Protein AF-H0EJ53-F1 (afdb_monomer)

Secondary structure (DSSP, 8-state):
-HHHHHHHHHHHHHHHHHHHHHHHHHHHHHHHHHHHHHHHHHHHHHHHHHHHHHHHHHHHHHHHHHHHHHHHHHHHHHHHHHHHHTTSS---S-S--PPPPHHHHHHHHHHHHHHHHHHHHHHHHHHHHHHHHHHHHHHHHHHHHHHHHHHHHHHHHHHHHHHHHHHHHHHHHHHHHHHHHHHHHHHHHHHHHHHHHHHHHHHTS--PPPPP---TTHHHHHHHHHHT--

Radius of gyration: 46.63 Å; Cα contacts (8 Å, |Δi|>4): 51; chains: 1; bounding box: 88×25×144 Å

Solvent-accessible surface area (backbone atoms only — not comparable to full-atom values): 13004 Å² total; per-residue (Å²): 107,76,67,57,56,50,49,54,53,48,51,54,51,51,52,50,53,53,51,51,51,51,53,50,54,53,51,56,50,52,53,53,51,51,53,50,50,51,56,48,52,52,51,50,51,55,52,50,51,53,51,50,52,54,51,52,50,53,50,52,52,52,51,50,52,51,54,49,50,53,50,51,51,52,53,50,48,54,53,50,50,51,62,66,53,59,75,78,77,66,91,77,83,92,65,85,84,78,79,85,47,75,66,54,56,52,50,51,53,52,54,50,53,47,61,69,47,42,61,60,53,51,50,52,52,52,49,58,50,48,55,53,49,51,53,53,50,50,58,48,50,53,51,53,49,56,52,51,50,56,51,51,53,50,51,50,55,52,48,52,52,51,50,51,55,46,51,56,48,50,52,54,50,50,52,56,52,50,55,50,49,51,54,50,48,55,51,49,53,55,51,48,52,54,51,50,54,55,49,24,73,73,69,77,47,91,76,80,85,76,81,78,88,79,57,88,67,62,58,54,58,55,52,53,57,52,67,75,74,113

Nearest PDB structures (foldseek):
  6ire-assembly1_A  TM=6.062E-01  e=1.051E+00  Drosophila melanogaster
  7sqc-assembly1_1W  TM=3.358E-01  e=1.638E+00  Chlamydomonas reinhardtii
  7sqc-assembly1_1X  TM=2.803E-01  e=1.732E+00  Chlamydomonas reinhardtii
  7sqc-assembly1_1H  TM=2.871E-01  e=2.699E+00  Chlamydomonas reinhardtii

Foldseek 3Di:
DVVLVVLVVVLVVVVVVLVVVLVVVLVVLVVVLVVVLVVLVVVLVVVLVVLVVVLVVVLVVLVVVLVVVLVVLVVVLVVLVCVVCVLPDDPDDDDDPDDDDPVSVVVSVVSVVCNVCSVVVSVVVSVVSVVVSVVVSVVSVVVSVVVSVVSVVVSVVVSVVSVVVSVVVVVVSVVVSVVVVVVVQVVVQVVQVVVQVVVCVVVVDHDDGDDGDDRPCVVVVVVVVVVVVD

pLDDT: mean 87.43, std 15.93, range [39.59, 98.38]

Structure (mmCIF, N/CA/C/O backbone):
data_AF-H0EJ53-F1
#
_entry.id   AF-H0EJ53-F1
#
loop_
_atom_site.group_PDB
_atom_site.id
_atom_site.type_symbol
_atom_site.label_atom_id
_atom_site.label_alt_id
_atom_site.label_comp_id
_atom_site.label_asym_id
_atom_site.label_entity_id
_atom_site.label_seq_id
_atom_site.pdbx_PDB_ins_code
_atom_site.Cartn_x
_atom_site.Cartn_y
_atom_site.Cartn_z
_atom_site.occupancy
_atom_site.B_iso_or_equiv
_atom_site.auth_seq_id
_atom_site.auth_comp_id
_atom_site.auth_asym_id
_atom_site.auth_atom_id
_atom_site.pdbx_PDB_model_num
ATOM 1 N N . MET A 1 1 ? -31.947 -12.171 46.089 1.00 59.41 1 MET A N 1
ATOM 2 C CA . MET A 1 1 ? -31.264 -13.078 45.137 1.00 59.41 1 MET A CA 1
ATOM 3 C C . MET A 1 1 ? -31.788 -12.922 43.712 1.00 59.41 1 MET A C 1
ATOM 5 O O . MET A 1 1 ? -31.077 -12.297 42.946 1.00 59.41 1 MET A O 1
ATOM 9 N N . ARG A 1 2 ? -33.043 -13.277 43.369 1.00 80.75 2 ARG A N 1
ATOM 10 C CA . ARG A 1 2 ? -33.562 -13.166 41.975 1.00 80.75 2 ARG A CA 1
ATOM 11 C C . ARG A 1 2 ? -33.327 -11.824 41.256 1.00 80.75 2 ARG A C 1
ATOM 13 O O . ARG A 1 2 ? -33.138 -11.810 40.046 1.00 80.75 2 ARG A O 1
ATOM 20 N N . GLU A 1 3 ? -33.380 -10.698 41.968 1.00 82.94 3 GLU A N 1
ATOM 21 C CA . GLU A 1 3 ? -33.150 -9.376 41.367 1.00 82.94 3 GLU A CA 1
ATOM 22 C C . GLU A 1 3 ? -31.664 -9.091 41.079 1.00 82.94 3 GLU A C 1
ATOM 24 O O . GLU A 1 3 ? -31.359 -8.564 40.010 1.00 82.94 3 GLU A O 1
ATOM 29 N N . ARG A 1 4 ? -30.749 -9.509 41.971 1.00 83.94 4 ARG A N 1
ATOM 30 C CA . ARG A 1 4 ? -29.292 -9.463 41.744 1.00 83.94 4 ARG A CA 1
ATOM 31 C C . ARG A 1 4 ? -28.940 -10.259 40.493 1.00 83.94 4 ARG A C 1
ATOM 33 O O . ARG A 1 4 ? -28.303 -9.722 39.597 1.00 83.94 4 ARG A O 1
ATOM 40 N N . ASP A 1 5 ? -29.421 -11.496 40.416 1.00 86.88 5 ASP A N 1
ATOM 41 C CA . ASP A 1 5 ? -29.096 -12.419 39.324 1.00 86.88 5 ASP A CA 1
ATOM 42 C C . ASP A 1 5 ? -29.614 -11.902 37.977 1.00 86.88 5 ASP A C 1
ATOM 44 O O . ASP A 1 5 ? -28.960 -12.031 36.942 1.00 86.88 5 ASP A O 1
ATOM 48 N N . ARG A 1 6 ? -30.789 -11.258 37.979 1.00 89.56 6 ARG A N 1
ATOM 49 C CA . ARG A 1 6 ? -31.340 -10.608 36.785 1.00 89.56 6 ARG A CA 1
ATOM 50 C C . ARG A 1 6 ? -30.492 -9.413 36.352 1.00 89.56 6 ARG A C 1
ATOM 52 O O . ARG A 1 6 ? -30.284 -9.235 35.153 1.00 89.56 6 ARG A O 1
ATOM 59 N N . PHE A 1 7 ? -30.022 -8.606 37.302 1.00 90.12 7 PHE A N 1
ATOM 60 C CA . PHE A 1 7 ? -29.168 -7.454 37.023 1.00 90.12 7 PHE A CA 1
ATOM 61 C C . PHE A 1 7 ? -27.812 -7.885 36.448 1.00 90.12 7 PHE A C 1
ATOM 63 O O . PHE A 1 7 ? -27.428 -7.405 35.383 1.00 90.12 7 PHE A O 1
ATOM 70 N N . THR A 1 8 ? -27.136 -8.847 37.080 1.00 88.62 8 THR A N 1
ATOM 71 C CA . THR A 1 8 ? -25.833 -9.358 36.618 1.00 88.62 8 THR A CA 1
ATOM 72 C C . THR A 1 8 ? -25.940 -10.066 35.268 1.00 88.62 8 THR A C 1
ATOM 74 O O . THR A 1 8 ? -25.091 -9.884 34.396 1.00 88.62 8 THR A O 1
ATOM 77 N N . SER A 1 9 ? -27.019 -10.821 35.040 1.00 91.56 9 SER A N 1
ATOM 78 C CA . SER A 1 9 ? -27.287 -11.439 33.736 1.00 91.56 9 SER A CA 1
ATOM 79 C C . SER A 1 9 ? -27.497 -10.393 32.640 1.00 91.56 9 SER A C 1
ATOM 81 O O . SER A 1 9 ? -27.023 -10.566 31.517 1.00 91.56 9 SER A O 1
ATOM 83 N N . PHE A 1 10 ? -28.197 -9.298 32.954 1.00 93.06 10 PHE A N 1
ATOM 84 C CA . PHE A 1 10 ? -28.410 -8.202 32.013 1.00 93.06 10 PHE A CA 1
ATOM 85 C C . PHE A 1 10 ? -27.106 -7.464 31.694 1.00 93.06 10 PHE A C 1
ATOM 87 O O . PHE A 1 10 ? -26.817 -7.242 30.521 1.00 93.06 10 PHE A O 1
ATOM 94 N N . GLU A 1 11 ? -26.298 -7.150 32.707 1.00 92.62 11 GLU A N 1
ATOM 95 C CA . GLU A 1 11 ? -24.971 -6.546 32.543 1.00 92.62 11 GLU A CA 1
ATOM 96 C C . GLU A 1 11 ? -24.082 -7.391 31.628 1.00 92.62 11 GLU A C 1
ATOM 98 O O . GLU A 1 11 ? -23.578 -6.898 30.620 1.00 92.62 11 GLU A O 1
ATOM 103 N N . ARG A 1 12 ? -23.970 -8.694 31.913 1.00 93.50 12 ARG A N 1
ATOM 104 C CA . ARG A 1 12 ? -23.182 -9.627 31.099 1.00 93.50 12 ARG A CA 1
ATOM 105 C C . ARG A 1 12 ? -23.674 -9.676 29.655 1.00 93.50 12 ARG A C 1
ATOM 107 O O . ARG A 1 12 ? -22.864 -9.649 28.732 1.00 93.50 12 ARG A O 1
ATOM 114 N N . LYS A 1 13 ? -24.995 -9.723 29.452 1.00 95.56 13 LYS A N 1
ATOM 115 C CA . LYS A 1 13 ? -25.595 -9.717 28.113 1.00 95.56 13 LYS A CA 1
ATOM 116 C C . LYS A 1 13 ? -25.246 -8.438 27.354 1.00 95.56 13 LYS A C 1
ATOM 118 O O . LYS A 1 13 ? -24.886 -8.519 26.186 1.00 95.56 13 LYS A O 1
ATOM 123 N N . MET A 1 14 ? -25.364 -7.273 27.988 1.00 95.25 14 MET A N 1
ATOM 124 C CA . MET A 1 14 ? -25.070 -6.002 27.324 1.00 95.25 14 MET A CA 1
ATOM 125 C C . MET A 1 14 ? -23.581 -5.856 27.008 1.00 95.25 14 MET A C 1
ATOM 127 O O . MET A 1 14 ? -23.254 -5.498 25.880 1.00 95.25 14 MET A O 1
ATOM 131 N N . LYS A 1 15 ? -22.693 -6.241 27.935 1.00 94.38 15 LYS A N 1
ATOM 132 C CA . LYS A 1 15 ? -21.246 -6.272 27.685 1.00 94.38 15 LYS A CA 1
ATOM 133 C C . LYS A 1 15 ? -20.901 -7.172 26.497 1.00 94.38 15 LYS A C 1
ATOM 135 O O . LYS A 1 15 ? -20.155 -6.770 25.612 1.00 94.38 15 LYS A O 1
ATOM 140 N N . TRP A 1 16 ? -21.503 -8.360 26.428 1.00 95.50 16 TRP A N 1
ATOM 141 C CA . TRP A 1 16 ? -21.300 -9.277 25.306 1.00 95.50 16 TRP A CA 1
ATOM 142 C C . TRP A 1 16 ? -21.748 -8.678 23.965 1.00 95.50 16 TRP A C 1
ATOM 144 O O . TRP A 1 16 ? -21.024 -8.787 22.978 1.00 95.50 16 TRP A O 1
ATOM 154 N N . VAL A 1 17 ? -22.910 -8.013 23.921 1.00 96.19 17 VAL A N 1
ATOM 155 C CA . VAL A 1 17 ? -23.399 -7.342 22.702 1.00 96.19 17 VAL A CA 1
ATOM 156 C C . VAL A 1 17 ? -22.441 -6.232 22.265 1.00 96.19 17 VAL A C 1
ATOM 158 O O . VAL A 1 17 ? -22.099 -6.162 21.087 1.00 96.19 17 VAL A O 1
ATOM 161 N N . MET A 1 18 ? -21.989 -5.401 23.206 1.00 95.88 18 MET A N 1
ATOM 162 C CA . MET A 1 18 ? -21.036 -4.317 22.960 1.00 95.88 18 MET A CA 1
ATOM 163 C C . MET A 1 18 ? -19.723 -4.850 22.365 1.00 95.88 18 MET A C 1
ATOM 165 O O . MET A 1 18 ? -19.303 -4.405 21.300 1.00 95.88 18 MET A O 1
ATOM 169 N N . TRP A 1 19 ? -19.137 -5.877 22.988 1.00 95.75 19 TRP A N 1
ATOM 170 C CA . TRP A 1 19 ? -17.894 -6.511 22.529 1.00 95.75 19 TRP A CA 1
ATOM 171 C C . TRP A 1 19 ? -18.049 -7.168 21.162 1.00 95.75 19 TRP A C 1
ATOM 173 O O . TRP A 1 19 ? -17.184 -7.031 20.304 1.00 95.75 19 TRP A O 1
ATOM 183 N N . THR A 1 20 ? -19.169 -7.854 20.938 1.00 97.12 20 THR A N 1
ATOM 184 C CA . THR A 1 20 ? -19.451 -8.494 19.648 1.00 97.12 20 THR A CA 1
ATOM 185 C C . THR A 1 20 ? -19.566 -7.448 18.542 1.00 97.12 20 THR A C 1
ATOM 187 O O . THR A 1 20 ? -19.010 -7.635 17.463 1.00 97.12 20 TH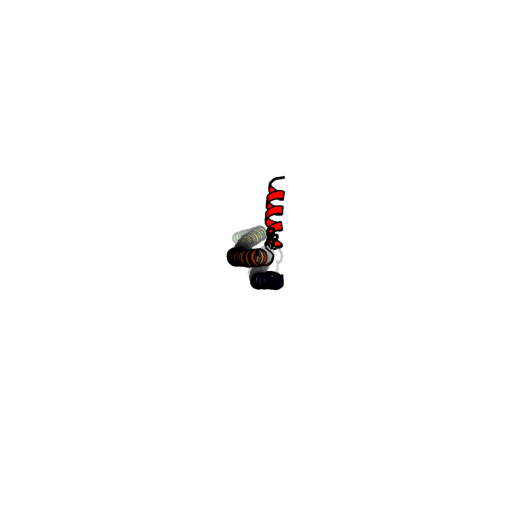R A O 1
ATOM 190 N N . ARG A 1 21 ? -20.239 -6.321 18.809 1.00 96.88 21 ARG A N 1
ATOM 191 C CA . ARG A 1 21 ? -20.361 -5.221 17.847 1.00 96.88 21 ARG A CA 1
ATOM 192 C C . ARG A 1 21 ? -19.007 -4.592 17.530 1.00 96.88 21 ARG A C 1
ATOM 194 O O . ARG A 1 21 ? -18.723 -4.366 16.359 1.00 96.88 21 ARG A O 1
ATOM 201 N N . HIS A 1 22 ? -18.183 -4.329 18.543 1.00 96.75 22 HIS A N 1
ATOM 202 C CA . HIS A 1 22 ? -16.838 -3.793 18.338 1.00 96.75 22 HIS A CA 1
ATOM 203 C C . HIS A 1 22 ? -15.953 -4.764 17.547 1.00 96.75 22 HIS A C 1
ATOM 205 O O . HIS A 1 22 ? -15.328 -4.367 16.568 1.00 96.75 22 HIS A O 1
ATOM 211 N N . GLY A 1 23 ? -15.973 -6.052 17.904 1.00 97.19 23 GLY A N 1
ATOM 212 C CA . GLY A 1 23 ? -15.252 -7.091 17.172 1.00 97.19 23 GLY A CA 1
ATOM 213 C C . GLY A 1 23 ? -15.666 -7.163 15.701 1.00 97.19 23 GLY A C 1
ATOM 214 O O . GLY A 1 23 ? -14.803 -7.199 14.830 1.00 97.19 23 GLY A O 1
ATOM 215 N N . GLN A 1 24 ? -16.971 -7.104 15.414 1.00 98.00 24 GLN A N 1
ATOM 216 C CA . GLN A 1 24 ? -17.467 -7.066 14.037 1.00 98.00 24 GLN A CA 1
ATOM 217 C C . GLN A 1 24 ? -17.000 -5.808 13.298 1.00 98.00 24 GLN A C 1
ATOM 219 O O . GLN A 1 24 ? -16.486 -5.915 12.192 1.00 98.00 24 GLN A O 1
ATOM 224 N N . ALA A 1 25 ? -17.113 -4.630 13.918 1.00 97.69 25 ALA A N 1
ATOM 225 C CA . ALA A 1 25 ? -16.661 -3.381 13.309 1.00 97.69 25 ALA A CA 1
ATOM 226 C C . ALA A 1 25 ? -15.156 -3.410 12.988 1.00 97.69 25 ALA A C 1
ATOM 228 O O . ALA A 1 25 ? -14.745 -2.950 11.924 1.00 97.69 25 ALA A O 1
ATOM 229 N N . LYS A 1 26 ? -14.339 -4.004 13.867 1.00 97.88 26 LYS A N 1
ATOM 230 C CA . LYS A 1 26 ? -12.900 -4.180 13.640 1.00 97.88 26 LYS A CA 1
ATOM 231 C C . LYS A 1 26 ? -12.628 -5.104 12.453 1.00 97.88 26 LYS A C 1
ATOM 233 O O . LYS A 1 26 ? -11.814 -4.761 11.602 1.00 97.88 26 LYS A O 1
ATOM 238 N N . LEU A 1 27 ? -13.331 -6.235 12.358 1.00 98.19 27 LEU A N 1
ATOM 239 C CA . LEU A 1 27 ? -13.231 -7.131 11.199 1.00 98.19 27 LEU A CA 1
ATOM 240 C C . LEU A 1 27 ? -13.632 -6.421 9.899 1.00 98.19 27 LEU A C 1
ATOM 242 O O . LEU A 1 27 ? -12.893 -6.489 8.923 1.00 98.19 27 LEU A O 1
ATOM 246 N N . ASP A 1 28 ? -14.725 -5.658 9.911 1.00 98.12 28 ASP A N 1
ATOM 247 C CA . ASP A 1 28 ? -15.195 -4.915 8.738 1.00 98.12 28 ASP A CA 1
ATOM 248 C C . ASP A 1 28 ? -14.180 -3.848 8.275 1.00 98.12 28 ASP A C 1
ATOM 250 O O . ASP A 1 28 ? -14.058 -3.573 7.079 1.00 98.12 28 ASP A O 1
ATOM 254 N N . VAL A 1 29 ? -13.447 -3.210 9.198 1.00 97.94 29 VAL A N 1
ATOM 255 C CA . VAL A 1 29 ? -12.327 -2.310 8.859 1.00 97.94 29 VAL A CA 1
ATOM 256 C C . VAL A 1 29 ? -11.203 -3.107 8.198 1.00 97.94 29 VAL A C 1
ATOM 258 O O . VAL A 1 29 ? -10.781 -2.763 7.092 1.00 97.94 29 VAL A O 1
ATOM 261 N N . LEU A 1 30 ? -10.749 -4.192 8.829 1.00 97.75 30 LEU A N 1
ATOM 262 C CA . LEU A 1 30 ? -9.647 -5.010 8.318 1.00 97.75 30 LEU A CA 1
ATOM 263 C C . LEU A 1 30 ? -9.936 -5.572 6.920 1.00 97.75 30 LEU A C 1
ATOM 265 O O . LEU A 1 30 ? -9.083 -5.468 6.040 1.00 97.75 30 LEU A O 1
ATOM 269 N N . ASP A 1 31 ? -11.139 -6.094 6.689 1.00 98.31 31 ASP A N 1
ATOM 270 C CA . ASP A 1 31 ? -11.540 -6.655 5.396 1.00 98.31 31 ASP A CA 1
ATOM 271 C C . ASP A 1 31 ? -11.566 -5.580 4.299 1.00 98.31 31 ASP A C 1
ATOM 273 O O . ASP A 1 31 ? -11.025 -5.780 3.205 1.00 98.31 31 ASP A O 1
ATOM 277 N N . ARG A 1 32 ? -12.110 -4.390 4.598 1.00 98.06 32 ARG A N 1
ATOM 278 C CA . ARG A 1 32 ? -12.119 -3.259 3.654 1.00 98.06 32 ARG A CA 1
ATOM 279 C C . ARG A 1 32 ? -10.705 -2.833 3.256 1.00 98.06 32 ARG A C 1
ATOM 281 O O . ARG A 1 32 ? -10.449 -2.628 2.064 1.00 98.06 32 ARG A O 1
ATOM 288 N N . TYR A 1 33 ? -9.788 -2.703 4.216 1.00 98.19 33 TYR A N 1
ATOM 289 C CA . TYR A 1 33 ? -8.401 -2.326 3.921 1.00 98.19 33 TYR A CA 1
ATOM 290 C C . TYR A 1 33 ? -7.626 -3.447 3.228 1.00 98.19 33 TYR A C 1
ATOM 292 O O . TYR A 1 33 ? -6.844 -3.159 2.322 1.00 98.19 33 TYR A O 1
ATOM 300 N N . ALA A 1 34 ? -7.887 -4.715 3.554 1.00 98.06 34 ALA A N 1
ATOM 301 C CA . ALA A 1 34 ? -7.297 -5.852 2.852 1.00 98.06 34 ALA A CA 1
ATOM 302 C C . ALA A 1 34 ? -7.687 -5.862 1.364 1.00 98.06 34 ALA A C 1
ATOM 304 O O . ALA A 1 34 ? -6.826 -6.013 0.490 1.00 98.06 34 ALA A O 1
ATOM 305 N N . GLU A 1 35 ? -8.964 -5.623 1.050 1.00 98.19 35 GLU A N 1
ATOM 306 C CA . GLU A 1 35 ? -9.416 -5.477 -0.334 1.00 98.19 35 GLU A CA 1
ATOM 307 C C . GLU A 1 35 ? -8.783 -4.273 -1.041 1.00 98.19 35 GLU A C 1
ATOM 309 O O . GLU A 1 35 ? -8.386 -4.371 -2.208 1.00 98.19 35 GLU A O 1
ATOM 314 N N . ALA A 1 36 ? -8.716 -3.124 -0.363 1.00 97.94 36 ALA A N 1
ATOM 315 C CA . ALA A 1 36 ? -8.114 -1.915 -0.914 1.00 97.94 36 ALA A CA 1
ATOM 316 C C . ALA A 1 36 ? -6.628 -2.136 -1.233 1.00 97.94 36 ALA A C 1
ATOM 318 O O . ALA A 1 36 ? -6.179 -1.809 -2.335 1.00 97.94 36 ALA A O 1
ATOM 319 N N . LEU A 1 37 ? -5.897 -2.775 -0.317 1.00 98.06 37 LEU A N 1
ATOM 320 C CA . LEU A 1 37 ? -4.492 -3.132 -0.468 1.00 98.06 37 LEU A CA 1
ATOM 321 C C . LEU A 1 37 ? -4.279 -4.088 -1.646 1.00 98.06 37 LEU A C 1
ATOM 323 O O . LEU A 1 37 ? -3.380 -3.873 -2.459 1.00 98.06 37 LEU A O 1
ATOM 327 N N . ALA A 1 38 ? -5.117 -5.119 -1.776 1.00 98.12 38 ALA A N 1
ATOM 328 C CA . ALA A 1 38 ? -5.040 -6.066 -2.885 1.00 98.12 38 ALA A CA 1
ATOM 329 C C . ALA A 1 38 ? -5.257 -5.370 -4.240 1.00 98.12 38 ALA A C 1
ATOM 331 O O . ALA A 1 38 ? -4.433 -5.508 -5.149 1.00 98.12 38 ALA A O 1
ATOM 332 N N . LYS A 1 39 ? -6.312 -4.551 -4.353 1.00 98.06 39 LYS A N 1
ATOM 333 C CA . LYS A 1 39 ? -6.616 -3.768 -5.566 1.00 98.06 39 LYS A CA 1
ATOM 334 C C . LYS A 1 39 ? -5.480 -2.801 -5.911 1.00 98.06 39 LYS A C 1
ATOM 336 O O . LYS A 1 39 ? -5.169 -2.603 -7.086 1.00 98.06 39 LYS A O 1
ATOM 341 N N . MET A 1 40 ? -4.861 -2.190 -4.906 1.00 98.00 40 MET A N 1
ATOM 342 C CA . MET A 1 40 ? -3.747 -1.262 -5.085 1.00 98.00 40 MET A CA 1
ATOM 343 C C . MET A 1 40 ? -2.487 -1.973 -5.588 1.00 98.00 40 MET A C 1
ATOM 345 O O . MET A 1 40 ? -1.939 -1.583 -6.619 1.00 98.00 40 MET A O 1
ATOM 349 N N . LYS A 1 41 ? -2.093 -3.076 -4.940 1.00 97.81 41 LYS A N 1
ATOM 350 C CA . LYS A 1 41 ? -0.959 -3.912 -5.365 1.00 97.81 41 LYS A CA 1
ATOM 351 C C . LYS A 1 41 ? -1.133 -4.443 -6.785 1.00 97.81 41 LYS A C 1
ATOM 353 O O . LYS A 1 41 ? -0.188 -4.420 -7.568 1.00 97.81 41 LYS A O 1
ATOM 358 N N . GLU A 1 42 ? -2.343 -4.858 -7.153 1.00 98.25 42 GLU A N 1
ATOM 359 C CA . GLU A 1 42 ? -2.640 -5.303 -8.516 1.00 98.25 42 GLU A CA 1
ATOM 360 C C . GLU A 1 42 ? -2.432 -4.176 -9.546 1.00 98.25 42 GLU A C 1
ATOM 362 O O . GLU A 1 42 ? -1.813 -4.385 -10.592 1.00 98.25 42 GLU A O 1
ATOM 367 N N . ARG A 1 43 ? -2.901 -2.955 -9.253 1.00 97.94 43 ARG A N 1
ATOM 368 C CA . ARG A 1 43 ? -2.685 -1.782 -10.122 1.00 97.94 43 ARG A CA 1
ATOM 369 C C . ARG A 1 43 ? -1.208 -1.412 -10.230 1.00 97.94 43 ARG A C 1
ATOM 371 O O . ARG A 1 43 ? -0.748 -1.082 -11.324 1.00 97.94 43 ARG A O 1
ATOM 378 N N . HIS A 1 44 ? -0.469 -1.473 -9.127 1.00 98.25 44 HIS A N 1
ATOM 379 C CA . HIS A 1 44 ? 0.973 -1.237 -9.110 1.00 98.25 44 HIS A CA 1
ATOM 380 C C . HIS A 1 44 ? 1.720 -2.245 -9.982 1.00 98.25 44 HIS A C 1
ATOM 382 O O . HIS A 1 44 ? 2.475 -1.832 -10.864 1.00 98.25 44 HIS A O 1
ATOM 388 N N . ALA A 1 45 ? 1.412 -3.537 -9.838 1.00 98.06 45 ALA A N 1
ATOM 389 C CA . ALA A 1 45 ? 1.984 -4.599 -10.662 1.00 98.06 45 ALA A CA 1
ATOM 390 C C . ALA A 1 45 ? 1.693 -4.386 -12.157 1.00 98.06 45 ALA A C 1
ATOM 392 O O . ALA A 1 45 ? 2.601 -4.447 -12.984 1.00 98.06 45 ALA A O 1
ATOM 393 N N . ARG A 1 46 ? 0.449 -4.048 -12.524 1.00 98.12 46 ARG A N 1
ATOM 394 C CA . ARG A 1 46 ? 0.083 -3.727 -13.920 1.00 98.12 46 ARG A CA 1
ATOM 395 C C . ARG A 1 46 ? 0.837 -2.519 -14.476 1.00 98.12 46 ARG A C 1
ATOM 397 O O . ARG A 1 46 ? 1.203 -2.497 -15.644 1.00 98.12 46 ARG A O 1
ATOM 404 N N . THR A 1 47 ? 1.056 -1.502 -13.651 1.00 97.62 47 THR A N 1
ATOM 405 C CA . THR A 1 47 ? 1.739 -0.274 -14.079 1.00 97.62 47 THR A CA 1
ATOM 406 C C . THR A 1 47 ? 3.241 -0.503 -14.245 1.00 97.62 47 THR A C 1
ATOM 408 O O . THR A 1 47 ? 3.825 -0.033 -15.218 1.00 97.62 47 THR A O 1
ATOM 411 N N . SER A 1 48 ? 3.854 -1.251 -13.322 1.00 97.44 48 SER A N 1
ATOM 412 C CA . SER A 1 48 ? 5.264 -1.650 -13.387 1.00 97.44 48 SER A CA 1
ATOM 413 C C . SER A 1 48 ? 5.527 -2.536 -14.608 1.00 97.44 48 SER A C 1
ATOM 415 O O . SER A 1 48 ? 6.346 -2.166 -15.445 1.00 97.44 48 SER A O 1
ATOM 417 N N . THR A 1 49 ? 4.743 -3.601 -14.801 1.00 97.75 49 THR A N 1
ATOM 418 C CA . THR A 1 49 ? 4.852 -4.482 -15.982 1.00 97.75 49 THR A CA 1
ATOM 419 C C . THR A 1 49 ? 4.678 -3.722 -17.297 1.00 97.75 49 THR A C 1
ATOM 421 O O . THR A 1 49 ? 5.477 -3.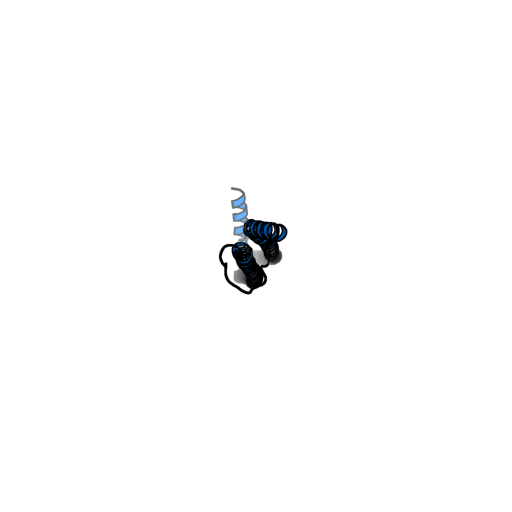881 -18.214 1.00 97.75 49 THR A O 1
ATOM 424 N N . HIS A 1 50 ? 3.701 -2.813 -17.389 1.00 97.94 50 HIS A N 1
ATOM 425 C CA . HIS A 1 50 ? 3.526 -1.997 -18.592 1.00 97.94 50 HIS A CA 1
ATOM 426 C C . HIS A 1 50 ? 4.730 -1.083 -18.880 1.00 97.94 50 HIS A C 1
ATOM 428 O O . HIS A 1 50 ? 5.097 -0.869 -20.042 1.00 97.94 50 HIS A O 1
ATOM 434 N N . LEU A 1 51 ? 5.350 -0.528 -17.833 1.00 97.81 51 LEU A N 1
ATOM 435 C CA . LEU A 1 51 ? 6.569 0.261 -17.980 1.00 97.81 51 LEU A CA 1
ATOM 436 C C . LEU A 1 51 ? 7.729 -0.621 -18.460 1.00 97.81 51 LEU A C 1
ATOM 438 O O . LEU A 1 51 ? 8.414 -0.227 -19.403 1.00 97.81 51 LEU A O 1
ATOM 442 N N . GLU A 1 52 ? 7.919 -1.801 -17.869 1.00 97.12 52 GLU A N 1
ATOM 443 C CA . GLU A 1 52 ? 8.941 -2.774 -18.277 1.00 97.12 52 GLU A CA 1
ATOM 444 C C . GLU A 1 52 ? 8.782 -3.183 -19.743 1.00 97.12 52 GLU A C 1
ATOM 446 O O . GLU A 1 52 ? 9.738 -3.085 -20.512 1.00 97.12 52 GLU A O 1
ATOM 451 N N . ASP A 1 53 ? 7.570 -3.536 -20.174 1.00 98.12 53 ASP A N 1
ATOM 452 C CA . ASP A 1 53 ? 7.285 -3.913 -21.562 1.00 98.12 53 ASP A CA 1
ATOM 453 C C . ASP A 1 53 ? 7.682 -2.800 -22.539 1.00 98.12 53 ASP A C 1
ATOM 455 O O . ASP A 1 53 ? 8.334 -3.034 -23.563 1.00 98.12 53 ASP A O 1
ATOM 459 N N . ARG A 1 54 ? 7.337 -1.550 -22.207 1.00 97.44 54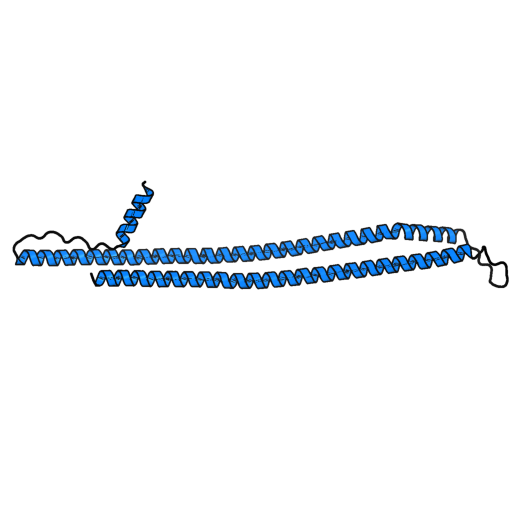 ARG A N 1
ATOM 460 C CA . ARG A 1 54 ? 7.707 -0.380 -23.011 1.00 97.44 54 ARG A CA 1
ATOM 461 C C . ARG A 1 54 ? 9.221 -0.164 -23.032 1.00 97.44 54 ARG A C 1
ATOM 463 O O . ARG A 1 54 ? 9.768 0.228 -24.066 1.00 97.44 54 ARG A O 1
ATOM 470 N N . GLN A 1 55 ? 9.897 -0.391 -21.909 1.00 97.44 55 GLN A N 1
ATOM 471 C CA . GLN A 1 55 ? 11.347 -0.268 -21.795 1.00 97.44 55 GLN A CA 1
ATOM 472 C C . GLN A 1 55 ? 12.073 -1.326 -22.635 1.00 97.44 55 GLN A C 1
ATOM 474 O O . GLN A 1 55 ? 12.981 -0.983 -23.399 1.00 97.44 55 GLN A O 1
ATOM 479 N N . VAL A 1 56 ? 11.620 -2.579 -22.564 1.00 97.50 56 VAL A N 1
ATOM 480 C CA . VAL A 1 56 ? 12.127 -3.696 -23.369 1.00 97.50 56 VAL A CA 1
ATOM 481 C C . VAL A 1 56 ? 11.909 -3.427 -24.855 1.00 97.50 56 VAL A C 1
ATOM 483 O O . VAL A 1 56 ? 12.848 -3.560 -25.640 1.00 97.50 56 VAL A O 1
ATOM 486 N N . ALA A 1 57 ? 10.715 -2.977 -25.253 1.00 97.94 57 ALA A N 1
ATOM 487 C CA . ALA A 1 57 ? 10.419 -2.638 -26.644 1.00 97.94 57 ALA A CA 1
ATOM 488 C C . ALA A 1 57 ? 11.356 -1.542 -27.186 1.00 97.94 57 ALA A C 1
ATOM 490 O O . ALA A 1 57 ? 11.925 -1.692 -28.270 1.00 97.94 57 ALA A O 1
ATOM 491 N N . ALA A 1 58 ? 11.582 -0.478 -26.409 1.00 97.00 58 ALA A N 1
ATOM 492 C CA . ALA A 1 58 ? 12.505 0.595 -26.779 1.00 97.00 58 ALA A CA 1
ATOM 493 C C . ALA A 1 58 ? 13.957 0.098 -26.908 1.00 97.00 58 ALA A C 1
ATOM 495 O O . ALA A 1 58 ? 14.676 0.497 -27.828 1.00 97.00 58 ALA A O 1
ATOM 496 N N . GLU A 1 59 ? 14.399 -0.798 -26.020 1.00 96.44 59 GLU A N 1
ATOM 497 C CA . GLU A 1 59 ? 15.731 -1.397 -26.117 1.00 96.44 59 GLU A CA 1
ATOM 498 C C . GLU A 1 59 ? 15.861 -2.304 -27.352 1.00 96.44 59 GLU A C 1
ATOM 500 O O . GLU A 1 59 ? 16.877 -2.260 -28.054 1.00 96.44 59 GLU A O 1
ATOM 505 N N . MET A 1 60 ? 14.835 -3.106 -27.648 1.00 97.38 60 MET A N 1
ATOM 506 C CA . MET A 1 60 ? 14.799 -3.965 -28.832 1.00 97.38 60 MET A CA 1
ATOM 507 C C . MET A 1 60 ? 14.896 -3.152 -30.124 1.00 97.38 60 MET A C 1
ATOM 509 O O . MET A 1 60 ? 15.702 -3.490 -30.996 1.00 97.38 60 MET A O 1
ATOM 513 N N . GLU A 1 61 ? 14.130 -2.066 -30.235 1.00 97.50 61 GLU A N 1
ATOM 514 C CA . GLU A 1 61 ? 14.162 -1.164 -31.388 1.00 97.50 61 GLU A CA 1
ATOM 515 C C . GLU A 1 61 ? 15.538 -0.502 -31.548 1.00 97.50 61 GLU A C 1
ATOM 517 O O . GLU A 1 61 ? 16.117 -0.509 -32.639 1.00 97.50 61 GLU A O 1
ATOM 522 N N . LEU A 1 62 ? 16.120 -0.008 -30.450 1.00 96.31 62 LEU A N 1
ATOM 523 C CA . LEU A 1 62 ? 17.447 0.605 -30.463 1.00 96.31 62 LEU A CA 1
ATOM 524 C C . LEU A 1 62 ? 18.521 -0.386 -30.934 1.00 96.31 62 LEU A C 1
ATOM 526 O O . LEU A 1 62 ? 19.343 -0.061 -31.793 1.00 96.31 62 LEU A O 1
ATOM 530 N N . ARG A 1 63 ? 18.488 -1.623 -30.429 1.00 95.81 63 ARG A N 1
ATOM 531 C CA . ARG A 1 63 ? 19.408 -2.691 -30.849 1.00 95.81 63 ARG A CA 1
ATOM 532 C C . ARG A 1 63 ? 19.202 -3.089 -32.310 1.00 95.81 63 ARG A C 1
ATOM 534 O O . ARG A 1 63 ? 20.179 -3.374 -33.003 1.00 95.81 63 ARG A O 1
ATOM 541 N N . ALA A 1 64 ? 17.961 -3.123 -32.793 1.00 97.38 64 ALA A N 1
ATOM 542 C CA . ALA A 1 64 ? 17.670 -3.392 -34.199 1.00 97.38 64 ALA A CA 1
ATOM 543 C C . ALA A 1 64 ? 18.249 -2.292 -35.107 1.00 97.38 64 ALA A C 1
ATOM 545 O O . ALA A 1 64 ? 18.925 -2.604 -36.090 1.00 97.38 64 ALA A O 1
ATOM 546 N N . SER A 1 65 ? 18.075 -1.024 -34.721 1.00 96.75 65 SER A N 1
ATOM 547 C CA . SER A 1 65 ? 18.655 0.137 -35.405 1.00 96.75 65 SER A CA 1
ATOM 548 C C . SER A 1 65 ? 20.188 0.081 -35.433 1.00 96.75 65 SER A C 1
ATOM 550 O O . SER A 1 65 ? 20.798 0.230 -36.494 1.00 96.75 65 SER A O 1
ATOM 552 N N . HIS A 1 66 ? 20.825 -0.250 -34.305 1.00 96.00 66 HIS A N 1
ATOM 553 C CA . HIS A 1 66 ? 22.276 -0.445 -34.217 1.00 96.00 66 HIS A CA 1
ATOM 554 C C . HIS A 1 66 ? 22.782 -1.549 -35.152 1.00 96.00 66 HIS A C 1
ATOM 556 O O . HIS A 1 66 ? 23.705 -1.322 -35.937 1.00 96.00 66 HIS A O 1
ATOM 562 N N . LYS A 1 67 ? 22.116 -2.711 -35.165 1.00 96.12 67 LYS A N 1
ATOM 563 C CA . LYS A 1 67 ? 22.441 -3.808 -36.090 1.00 96.12 67 LYS A CA 1
ATOM 564 C C . LYS A 1 67 ? 22.278 -3.396 -37.555 1.00 96.12 67 LYS A C 1
ATOM 566 O O . LYS A 1 67 ? 23.075 -3.807 -38.399 1.00 96.12 67 LYS A O 1
ATOM 571 N N . GLN A 1 68 ? 21.255 -2.609 -37.885 1.00 96.38 68 GLN A N 1
ATOM 572 C CA . GLN A 1 68 ? 21.057 -2.102 -39.244 1.00 96.38 68 GLN A CA 1
ATOM 573 C C . GLN A 1 68 ? 22.164 -1.117 -39.645 1.00 96.38 68 GLN A C 1
ATOM 575 O O . GLN A 1 68 ? 22.691 -1.218 -40.756 1.00 96.38 68 GLN A O 1
ATOM 580 N N . ALA A 1 69 ? 22.557 -0.216 -38.743 1.00 94.75 69 ALA A N 1
ATOM 581 C CA . ALA A 1 69 ? 23.650 0.724 -38.967 1.00 94.75 69 ALA A CA 1
ATOM 582 C C . ALA A 1 69 ? 24.984 -0.007 -39.198 1.00 94.75 69 ALA A C 1
ATOM 584 O O . ALA A 1 69 ? 25.670 0.268 -40.182 1.00 94.75 69 ALA A O 1
ATOM 585 N N . GLU A 1 70 ? 25.306 -1.013 -38.379 1.00 94.56 70 GLU A N 1
ATOM 586 C CA . GLU A 1 70 ? 26.498 -1.856 -38.558 1.00 94.56 70 GLU A CA 1
ATOM 587 C C . GLU A 1 70 ? 26.510 -2.581 -39.907 1.00 94.56 70 GLU A C 1
ATOM 589 O O . GLU A 1 70 ? 27.539 -2.623 -40.584 1.00 94.56 70 GLU A O 1
ATOM 594 N N . ARG A 1 71 ? 25.371 -3.147 -40.329 1.00 94.94 71 ARG A N 1
ATOM 595 C CA . ARG A 1 71 ? 25.250 -3.793 -41.647 1.00 94.94 71 ARG A CA 1
ATOM 596 C C . ARG A 1 71 ? 25.481 -2.794 -42.776 1.00 94.94 71 ARG A C 1
ATOM 598 O O . ARG A 1 71 ? 26.213 -3.108 -43.709 1.00 94.94 71 ARG A O 1
ATOM 605 N N . SER A 1 72 ? 24.894 -1.603 -42.682 1.00 94.94 72 SER A N 1
ATOM 606 C CA . SER A 1 72 ? 25.047 -0.543 -43.682 1.00 94.94 72 SER A CA 1
ATOM 607 C C . SER A 1 72 ? 26.506 -0.094 -43.822 1.00 94.94 72 SER A C 1
ATOM 609 O O . SER A 1 72 ? 27.025 -0.031 -44.937 1.00 94.94 72 SER A O 1
ATOM 611 N N . VAL A 1 73 ? 27.202 0.125 -42.699 1.00 93.56 73 VAL A N 1
ATOM 612 C CA . VAL A 1 73 ? 28.634 0.474 -42.688 1.00 93.56 73 VAL A CA 1
ATOM 613 C C . VAL A 1 73 ? 29.477 -0.657 -43.280 1.00 93.56 73 VAL A C 1
ATOM 615 O O . VAL A 1 73 ? 30.314 -0.399 -44.139 1.00 93.56 73 VAL A O 1
ATOM 618 N N . LYS A 1 74 ? 29.217 -1.920 -42.912 1.00 94.00 74 LYS A N 1
ATOM 619 C CA . LYS A 1 74 ? 29.924 -3.086 -43.477 1.00 94.00 74 LYS A CA 1
ATOM 620 C C . LYS A 1 74 ? 29.730 -3.217 -44.988 1.00 94.00 74 LYS A C 1
ATOM 622 O O . LYS A 1 74 ? 30.688 -3.498 -45.701 1.00 94.00 74 LYS A O 1
ATOM 627 N N . ILE A 1 75 ? 28.507 -3.023 -45.484 1.00 93.94 75 ILE A N 1
ATOM 628 C CA . ILE A 1 75 ? 28.210 -3.053 -46.924 1.00 93.94 75 ILE A CA 1
ATOM 629 C C . ILE A 1 75 ? 28.962 -1.921 -47.633 1.00 93.94 75 ILE A C 1
ATOM 631 O O . ILE A 1 75 ? 29.624 -2.163 -48.640 1.00 93.94 75 ILE A O 1
ATOM 635 N N . ARG A 1 76 ? 28.922 -0.702 -47.083 1.00 92.12 76 ARG A N 1
ATOM 636 C CA . ARG A 1 76 ? 29.635 0.456 -47.637 1.00 92.12 76 ARG A CA 1
ATOM 637 C C . ARG A 1 76 ? 31.147 0.243 -47.680 1.00 92.12 76 ARG A C 1
ATOM 639 O O . ARG A 1 76 ? 31.742 0.508 -48.719 1.00 92.12 76 ARG A O 1
ATOM 646 N N . LEU A 1 77 ? 31.739 -0.267 -46.599 1.00 92.62 77 LEU A N 1
ATOM 647 C CA . LEU A 1 77 ? 33.160 -0.612 -46.534 1.00 92.62 77 LEU A CA 1
ATOM 648 C C . LEU A 1 77 ? 33.536 -1.605 -47.630 1.00 92.62 77 LEU A C 1
ATOM 650 O O . LEU A 1 77 ? 34.411 -1.298 -48.425 1.00 92.62 77 LEU A O 1
ATOM 654 N N . ARG A 1 78 ? 32.791 -2.708 -47.777 1.00 92.50 78 ARG A N 1
ATOM 655 C CA . ARG A 1 78 ? 33.028 -3.691 -48.850 1.00 92.50 78 ARG A CA 1
ATOM 656 C C . ARG A 1 78 ? 32.962 -3.078 -50.249 1.00 92.50 78 ARG A C 1
ATOM 658 O O . ARG A 1 78 ? 33.758 -3.431 -51.112 1.00 92.50 78 ARG A O 1
ATOM 665 N N . HIS A 1 79 ? 32.010 -2.175 -50.498 1.00 90.62 79 HIS A N 1
ATOM 666 C CA . HIS A 1 79 ? 31.916 -1.483 -51.787 1.00 90.62 79 HIS A CA 1
ATOM 667 C C . HIS A 1 79 ? 33.098 -0.541 -52.029 1.00 90.62 79 HIS A C 1
ATOM 669 O O . HIS A 1 79 ? 33.604 -0.491 -53.147 1.00 90.62 79 HIS A O 1
ATOM 675 N N . MET A 1 80 ? 33.534 0.194 -51.004 1.00 89.06 80 MET A N 1
ATOM 676 C CA . MET A 1 80 ? 34.690 1.086 -51.100 1.00 89.06 80 MET A CA 1
ATOM 677 C C . MET A 1 80 ? 36.004 0.307 -51.238 1.00 89.06 80 MET A C 1
ATOM 679 O O . MET A 1 80 ? 36.832 0.678 -52.059 1.00 89.06 80 MET A O 1
ATOM 683 N N . GLU A 1 81 ? 36.166 -0.802 -50.515 1.00 88.12 81 GLU A N 1
ATOM 684 C CA . GLU A 1 81 ? 37.283 -1.745 -50.657 1.00 88.12 81 GLU A CA 1
ATOM 685 C C . GLU A 1 81 ? 37.342 -2.291 -52.087 1.00 88.12 81 GLU A C 1
ATOM 687 O O . GLU A 1 81 ? 38.354 -2.137 -52.758 1.00 88.12 81 GLU A O 1
ATOM 692 N N . ALA A 1 82 ? 36.231 -2.818 -52.614 1.00 87.00 82 ALA A N 1
ATOM 693 C CA . ALA A 1 82 ? 36.171 -3.322 -53.986 1.00 87.00 82 ALA A CA 1
ATOM 694 C C . ALA A 1 82 ? 36.435 -2.234 -55.044 1.00 87.00 82 ALA A C 1
ATOM 696 O O . ALA A 1 82 ? 37.011 -2.522 -56.094 1.00 87.00 82 ALA A O 1
ATOM 697 N N . TYR A 1 83 ? 36.017 -0.990 -54.784 1.00 83.88 83 TYR A N 1
ATOM 698 C CA . TYR A 1 83 ? 36.314 0.157 -55.643 1.00 83.88 83 TYR A CA 1
ATOM 699 C C . TYR A 1 83 ? 37.813 0.494 -55.646 1.00 83.88 83 TYR A C 1
ATOM 701 O O . TYR A 1 83 ? 38.378 0.723 -56.714 1.00 83.88 83 TYR A O 1
ATOM 709 N N . CYS A 1 84 ? 38.459 0.469 -54.478 1.00 79.88 84 CYS A N 1
ATOM 710 C CA . CYS A 1 84 ? 39.890 0.727 -54.332 1.00 79.88 84 CYS A CA 1
ATOM 711 C C . CYS A 1 84 ? 40.767 -0.430 -54.861 1.00 79.88 84 CYS A C 1
ATOM 713 O O . CYS A 1 84 ? 41.770 -0.173 -55.523 1.00 79.88 84 CYS A O 1
ATOM 715 N N . ASP A 1 85 ? 40.363 -1.688 -54.651 1.00 73.62 85 ASP A N 1
ATOM 716 C CA . ASP A 1 85 ? 41.088 -2.900 -55.073 1.00 73.62 85 ASP A CA 1
ATOM 717 C C . ASP A 1 85 ? 40.880 -3.250 -56.558 1.00 73.62 85 ASP A C 1
ATOM 719 O O . ASP A 1 85 ? 41.731 -3.882 -57.192 1.00 73.62 85 ASP A O 1
ATOM 723 N N . GLY A 1 86 ? 39.752 -2.837 -57.148 1.00 61.16 86 GLY A N 1
ATOM 724 C CA . GLY A 1 86 ? 39.371 -3.128 -58.536 1.00 61.16 86 GLY A CA 1
ATOM 725 C C . GLY A 1 86 ? 40.337 -2.593 -59.603 1.00 61.16 86 GLY A C 1
ATOM 726 O O . GLY A 1 86 ? 40.269 -3.025 -60.754 1.00 61.16 86 GLY A O 1
ATOM 727 N N . LEU A 1 87 ? 41.273 -1.716 -59.229 1.00 52.12 87 LEU A N 1
ATOM 728 C CA . LEU A 1 87 ? 42.371 -1.246 -60.080 1.00 52.12 87 LEU A CA 1
ATOM 729 C C . LEU A 1 87 ? 43.503 -2.274 -60.253 1.00 52.12 87 LEU A C 1
ATOM 731 O O . LEU A 1 87 ? 44.268 -2.173 -61.208 1.00 52.12 87 LEU A O 1
ATOM 735 N N . GLY A 1 88 ? 43.613 -3.275 -59.372 1.00 50.72 88 GLY A N 1
ATOM 736 C CA . GLY A 1 88 ? 44.743 -4.210 -59.358 1.00 50.72 88 GLY A CA 1
ATOM 737 C C . GLY A 1 88 ? 44.589 -5.469 -60.219 1.00 50.72 88 GLY A C 1
ATOM 738 O O . GLY A 1 88 ? 45.546 -6.235 -60.327 1.00 50.72 88 GLY A O 1
ATOM 739 N N . ARG A 1 89 ? 43.408 -5.746 -60.804 1.00 54.12 89 ARG A N 1
ATOM 740 C CA . ARG A 1 89 ? 43.118 -7.094 -61.351 1.00 54.12 89 ARG A CA 1
ATOM 741 C C . ARG A 1 89 ? 42.432 -7.206 -62.716 1.00 54.12 89 ARG A C 1
ATOM 743 O O . ARG A 1 89 ? 42.155 -8.329 -63.129 1.00 54.12 89 ARG A O 1
ATOM 750 N N . LYS A 1 90 ? 42.186 -6.119 -63.454 1.00 45.78 90 LYS A N 1
ATOM 751 C CA . LYS A 1 90 ? 41.684 -6.216 -64.840 1.00 45.78 90 LYS A CA 1
ATOM 752 C C . LYS A 1 90 ? 42.437 -5.295 -65.795 1.00 45.78 90 LYS A C 1
ATOM 754 O O . LYS A 1 90 ? 42.001 -4.190 -66.095 1.00 45.78 90 LYS A O 1
ATOM 759 N N . GLY A 1 91 ? 43.541 -5.812 -66.331 1.00 50.19 91 GLY A N 1
ATOM 760 C CA . GLY A 1 91 ? 43.874 -5.540 -67.724 1.00 50.19 91 GLY A CA 1
ATOM 761 C C . GLY A 1 91 ? 42.817 -6.219 -68.599 1.00 50.19 91 GLY A C 1
ATOM 762 O O . GLY A 1 91 ? 42.582 -7.414 -68.445 1.00 50.19 91 GLY A O 1
ATOM 763 N N . GLY A 1 92 ? 42.136 -5.456 -69.451 1.00 46.84 92 GLY A N 1
ATOM 764 C CA . GLY A 1 92 ? 41.161 -6.007 -70.394 1.00 46.84 92 GLY A CA 1
ATOM 765 C C . GLY A 1 92 ? 39.920 -5.140 -70.566 1.00 46.84 92 GLY A C 1
ATOM 766 O O . GLY A 1 92 ? 38.917 -5.349 -69.898 1.00 46.84 92 GLY A O 1
ATOM 767 N N . GLU A 1 93 ? 40.037 -4.199 -71.501 1.00 48.72 93 GLU A N 1
ATOM 768 C CA . GLU A 1 93 ? 38.991 -3.734 -72.419 1.00 48.72 93 GLU A CA 1
ATOM 769 C C . GLU A 1 93 ? 37.705 -3.076 -71.855 1.00 48.72 93 GLU A C 1
ATOM 771 O O . GLU A 1 93 ? 36.801 -3.697 -71.306 1.00 48.72 93 GLU A O 1
ATOM 776 N N . ARG A 1 94 ? 37.570 -1.782 -72.198 1.00 46.12 94 ARG A N 1
ATOM 777 C CA . ARG A 1 94 ? 36.305 -1.058 -72.460 1.00 46.12 94 ARG A CA 1
ATOM 778 C C . ARG A 1 94 ? 35.413 -0.575 -71.307 1.00 46.12 94 ARG A C 1
ATOM 780 O O . ARG A 1 94 ? 34.278 -0.183 -71.565 1.00 46.12 94 ARG A O 1
ATOM 787 N N . ALA A 1 95 ? 35.929 -0.422 -70.092 1.00 45.50 95 ALA A N 1
ATOM 788 C CA . ALA A 1 95 ? 35.329 0.488 -69.109 1.00 45.50 95 ALA A CA 1
ATOM 789 C C . ALA A 1 95 ? 36.283 1.662 -68.864 1.00 45.50 95 ALA A C 1
ATOM 791 O O . ALA A 1 95 ? 37.469 1.443 -68.639 1.00 45.50 95 ALA A O 1
ATOM 792 N N . THR A 1 96 ? 35.794 2.904 -68.938 1.00 48.47 96 THR A N 1
ATOM 793 C CA . THR A 1 96 ? 36.564 4.118 -68.612 1.00 48.47 96 THR A CA 1
ATOM 794 C C . THR A 1 96 ? 37.352 3.893 -67.320 1.00 48.47 96 THR A C 1
ATOM 796 O O . THR A 1 96 ? 36.730 3.668 -66.280 1.00 48.47 96 THR A O 1
ATOM 799 N N . ALA A 1 97 ? 38.685 3.904 -67.386 1.00 53.47 97 ALA A N 1
ATOM 800 C CA . ALA A 1 97 ? 39.552 3.681 -66.234 1.00 53.47 97 ALA A CA 1
ATOM 801 C C . ALA A 1 97 ? 39.292 4.779 -65.191 1.00 53.47 97 ALA A C 1
ATOM 803 O O . ALA A 1 97 ? 39.744 5.913 -65.336 1.00 53.47 97 ALA A O 1
ATOM 804 N N . ARG A 1 98 ? 38.477 4.475 -64.177 1.00 60.88 98 ARG A N 1
ATOM 805 C CA . ARG A 1 98 ? 38.184 5.402 -63.081 1.00 60.88 98 ARG A CA 1
ATOM 806 C C . ARG A 1 98 ? 39.397 5.421 -62.155 1.00 60.88 98 ARG A C 1
ATOM 808 O O . ARG A 1 98 ? 39.804 4.374 -61.665 1.00 60.88 98 ARG A O 1
ATOM 815 N N . VAL A 1 99 ? 39.983 6.598 -61.953 1.00 70.62 99 VAL A N 1
ATOM 816 C CA . VAL A 1 99 ? 41.168 6.801 -61.108 1.00 70.62 99 VAL A CA 1
ATOM 817 C C . VAL A 1 99 ? 40.718 6.959 -59.655 1.00 70.62 99 VAL A C 1
ATOM 819 O O . VAL A 1 99 ? 39.955 7.874 -59.350 1.00 70.62 99 VAL A O 1
ATOM 822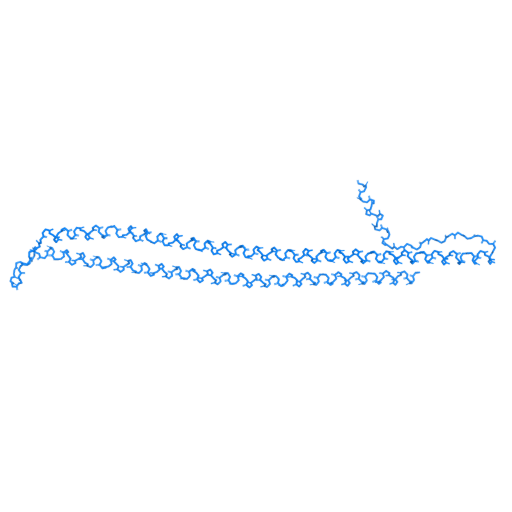 N N . VAL A 1 100 ? 41.183 6.079 -58.765 1.00 74.88 100 VAL A N 1
ATOM 823 C CA . VAL A 1 100 ? 41.014 6.232 -57.311 1.00 74.88 100 VAL A CA 1
ATOM 824 C C . VAL A 1 100 ? 41.866 7.409 -56.859 1.00 74.88 100 VAL A C 1
ATOM 826 O O . VAL A 1 100 ? 43.068 7.459 -57.117 1.00 74.88 100 VAL A O 1
ATOM 829 N N . THR A 1 101 ? 41.236 8.378 -56.207 1.00 82.75 101 THR A N 1
ATOM 830 C CA . THR A 1 101 ? 41.909 9.584 -55.725 1.00 82.75 101 THR A CA 1
ATOM 831 C C . THR A 1 101 ? 42.376 9.410 -54.279 1.00 82.75 101 THR A C 1
ATOM 833 O O . THR A 1 101 ? 41.822 8.621 -53.517 1.00 82.75 101 THR A O 1
ATOM 836 N N . GLU A 1 102 ? 43.362 10.199 -53.843 1.00 82.88 102 GLU A N 1
ATOM 837 C CA . GLU A 1 102 ? 43.796 10.241 -52.432 1.00 82.88 102 GLU A CA 1
ATOM 838 C C . GLU A 1 102 ? 42.628 10.563 -51.476 1.00 82.88 102 GLU A C 1
ATOM 840 O O . GLU A 1 102 ? 42.572 10.104 -50.333 1.00 82.88 102 GLU A O 1
ATOM 845 N N . ARG A 1 103 ? 41.643 11.320 -51.972 1.00 84.19 103 ARG A N 1
ATOM 846 C CA . ARG A 1 103 ? 40.393 11.605 -51.266 1.00 84.19 103 ARG A CA 1
ATOM 847 C C . ARG A 1 103 ? 39.593 10.331 -50.976 1.00 84.19 103 ARG A C 1
ATOM 849 O O . ARG A 1 103 ? 39.044 10.230 -49.881 1.00 84.19 103 ARG A O 1
ATOM 856 N N . ASP A 1 104 ? 39.547 9.383 -51.907 1.00 82.44 104 ASP A N 1
ATOM 857 C CA . ASP A 1 104 ? 38.790 8.133 -51.767 1.00 82.44 104 ASP A CA 1
ATOM 858 C C . ASP A 1 104 ? 39.437 7.203 -50.730 1.00 82.44 104 ASP A C 1
ATOM 860 O O . ASP A 1 104 ? 38.744 6.631 -49.891 1.00 82.44 104 ASP A O 1
ATOM 864 N N . LEU A 1 105 ? 40.774 7.134 -50.702 1.00 84.38 105 LEU A N 1
ATOM 865 C CA . LEU A 1 105 ? 41.521 6.393 -49.676 1.00 84.38 105 LEU A CA 1
ATOM 866 C C . LEU A 1 105 ? 41.341 7.005 -48.280 1.00 84.38 105 LEU A C 1
ATOM 868 O O . LEU A 1 105 ? 41.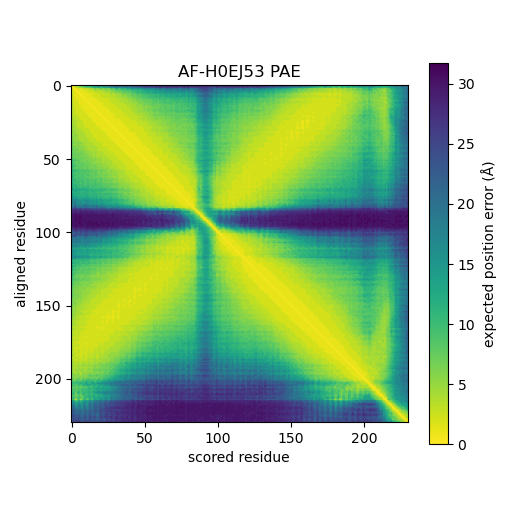164 6.287 -47.294 1.00 84.38 105 LEU A O 1
ATOM 872 N N . ARG A 1 106 ? 41.333 8.341 -48.185 1.00 88.38 106 ARG A N 1
ATOM 873 C CA . ARG A 1 106 ? 41.064 9.044 -46.923 1.00 88.38 106 ARG A CA 1
ATOM 874 C C . ARG A 1 106 ? 39.632 8.801 -46.439 1.00 88.38 106 ARG A C 1
ATOM 876 O O . ARG A 1 106 ? 39.415 8.663 -45.239 1.00 88.38 106 ARG A O 1
ATOM 883 N N . GLU A 1 107 ? 38.660 8.741 -47.348 1.00 89.25 107 GLU A N 1
ATOM 884 C CA . GLU A 1 107 ? 37.270 8.416 -47.015 1.00 89.25 107 GLU A CA 1
ATOM 885 C C . GLU A 1 107 ? 37.117 6.957 -46.561 1.00 89.25 107 GLU A C 1
ATOM 887 O O . GLU A 1 107 ? 36.449 6.706 -45.559 1.00 89.25 107 GLU A O 1
ATOM 892 N N . LEU A 1 108 ? 37.808 6.011 -47.204 1.00 89.31 108 LEU A N 1
ATOM 893 C CA . LEU A 1 108 ? 37.861 4.616 -46.759 1.00 89.31 108 LEU A CA 1
ATOM 894 C C . LEU A 1 108 ? 38.414 4.506 -45.327 1.00 89.31 108 LEU A C 1
ATOM 896 O O . LEU A 1 108 ? 37.804 3.855 -44.479 1.00 89.31 108 LEU A O 1
ATOM 900 N N . GLY A 1 109 ? 39.510 5.210 -45.020 1.00 89.94 109 GLY A N 1
ATOM 901 C CA . GLY A 1 109 ? 40.070 5.269 -43.664 1.00 89.94 109 GLY A CA 1
ATOM 902 C C . GLY A 1 109 ? 39.085 5.813 -42.621 1.00 89.94 109 GLY A C 1
ATOM 903 O O . GLY A 1 109 ? 38.978 5.270 -41.522 1.00 89.94 109 GLY A O 1
ATOM 904 N N . LYS A 1 110 ? 38.286 6.832 -42.970 1.00 91.50 110 LYS A N 1
ATOM 905 C CA . LYS A 1 110 ? 37.221 7.336 -42.083 1.00 91.50 110 LYS A CA 1
ATOM 906 C C . LYS A 1 110 ? 36.132 6.295 -41.822 1.00 91.50 110 LYS A C 1
ATOM 908 O O . LYS A 1 110 ? 35.636 6.219 -40.702 1.00 91.50 110 LYS A O 1
ATOM 913 N N . GLN A 1 111 ? 35.755 5.501 -42.826 1.00 90.94 111 GLN A N 1
ATOM 914 C CA . GLN A 1 111 ? 34.750 4.445 -42.659 1.00 90.94 111 GLN A CA 1
ATOM 915 C C . GLN A 1 111 ? 35.245 3.310 -41.747 1.00 90.94 111 GLN A C 1
ATOM 917 O O . GLN A 1 111 ? 34.448 2.750 -40.994 1.00 90.94 111 GLN A O 1
ATOM 922 N N . TYR A 1 112 ? 36.545 2.999 -41.764 1.00 93.38 112 TYR A N 1
ATOM 923 C CA . TYR A 1 112 ? 37.151 2.049 -40.825 1.00 93.38 112 TYR A CA 1
ATOM 924 C C . TYR A 1 112 ? 37.118 2.564 -39.387 1.00 93.38 112 TYR A C 1
ATOM 926 O O . TYR A 1 112 ? 36.625 1.860 -38.509 1.00 93.38 112 TYR A O 1
ATOM 934 N N . ASN A 1 113 ? 37.531 3.815 -39.166 1.00 92.69 113 ASN A N 1
ATOM 935 C CA . ASN A 1 113 ? 37.448 4.437 -37.842 1.00 92.69 113 ASN A CA 1
ATOM 936 C C . ASN A 1 113 ? 36.006 4.440 -37.320 1.00 92.69 113 ASN A C 1
ATOM 938 O O . ASN A 1 113 ? 35.764 4.090 -36.170 1.00 92.69 113 ASN A O 1
ATOM 942 N N . LEU A 1 114 ? 35.035 4.759 -38.187 1.00 91.56 114 LEU A N 1
ATOM 943 C CA . LEU A 1 114 ? 33.621 4.683 -37.835 1.00 91.56 114 LEU A CA 1
ATOM 944 C C . LEU A 1 114 ? 33.240 3.265 -37.396 1.00 91.56 114 LEU A C 1
ATOM 946 O O . LEU A 1 114 ? 32.653 3.109 -36.337 1.00 91.56 114 LEU A O 1
ATOM 950 N N . ARG A 1 115 ? 33.577 2.227 -38.171 1.00 92.94 115 ARG A N 1
ATOM 951 C CA . ARG A 1 115 ? 33.281 0.830 -37.806 1.00 92.94 115 ARG A CA 1
ATOM 952 C C . ARG A 1 115 ? 33.846 0.466 -36.432 1.00 92.94 115 ARG A C 1
ATOM 954 O O . ARG A 1 115 ? 33.143 -0.182 -35.662 1.00 92.94 115 ARG A O 1
ATOM 961 N N . ASP A 1 116 ? 35.078 0.869 -36.154 1.00 92.62 116 ASP A N 1
ATOM 962 C CA . ASP A 1 116 ? 35.783 0.493 -34.930 1.00 92.62 116 ASP A CA 1
ATOM 963 C C . ASP A 1 116 ? 35.232 1.251 -33.702 1.00 92.62 116 ASP A C 1
ATOM 965 O O . ASP A 1 116 ? 35.109 0.676 -32.622 1.00 92.62 116 ASP A O 1
ATOM 969 N N . ASP A 1 117 ? 34.789 2.504 -33.868 1.00 93.44 117 ASP A N 1
ATOM 970 C CA . ASP A 1 117 ? 34.132 3.282 -32.805 1.00 93.44 117 ASP A CA 1
ATOM 971 C C . ASP A 1 117 ? 32.665 2.883 -32.552 1.00 93.44 117 ASP A C 1
ATOM 973 O O . ASP A 1 117 ? 32.123 3.140 -31.471 1.00 93.44 117 ASP A O 1
ATOM 977 N N . MET A 1 118 ? 31.993 2.272 -33.533 1.00 92.50 118 MET A N 1
ATOM 978 C CA . MET A 1 118 ? 30.544 2.033 -33.491 1.00 92.50 118 MET A CA 1
ATOM 979 C C . MET A 1 118 ? 30.106 1.152 -32.325 1.00 92.50 118 MET A C 1
ATOM 981 O O . MET A 1 118 ? 29.114 1.475 -31.678 1.00 92.50 118 MET A O 1
ATOM 985 N N . GLU A 1 119 ? 30.840 0.086 -32.009 1.00 92.62 119 GLU A N 1
ATOM 986 C CA . GLU A 1 119 ? 30.488 -0.804 -30.895 1.00 92.62 119 GLU A CA 1
ATOM 987 C C . GLU A 1 119 ? 30.498 -0.056 -29.554 1.00 92.62 119 GLU A C 1
ATOM 989 O O . GLU A 1 119 ? 29.534 -0.118 -28.787 1.00 92.62 119 GLU A O 1
ATOM 994 N N . ARG A 1 120 ? 31.541 0.746 -29.310 1.00 95.06 120 ARG A N 1
ATOM 995 C CA . ARG A 1 120 ? 31.665 1.572 -28.103 1.00 95.06 120 ARG A CA 1
ATOM 996 C C . ARG A 1 120 ? 30.547 2.612 -28.010 1.00 95.06 120 ARG A C 1
ATOM 998 O O . ARG A 1 120 ? 29.967 2.798 -26.938 1.00 95.06 120 ARG A O 1
ATOM 1005 N N . LEU A 1 121 ? 30.228 3.282 -29.119 1.00 94.94 121 LEU A N 1
ATOM 1006 C CA . LEU A 1 121 ? 29.152 4.277 -29.176 1.00 94.94 121 LEU A CA 1
ATOM 1007 C C . LEU A 1 121 ? 27.772 3.640 -28.955 1.00 94.94 121 LEU A C 1
ATOM 1009 O O . LEU A 1 121 ? 26.961 4.179 -28.199 1.00 94.94 121 LEU A O 1
ATOM 1013 N N . HIS A 1 122 ? 27.512 2.486 -29.573 1.00 96.12 122 HIS A N 1
ATOM 1014 C CA . HIS A 1 122 ? 26.284 1.713 -29.386 1.00 96.12 122 HIS A CA 1
ATOM 1015 C C . HIS A 1 122 ? 26.125 1.285 -27.927 1.00 96.12 122 HIS A C 1
ATOM 1017 O O . HIS A 1 122 ? 25.073 1.516 -27.329 1.00 96.12 122 HIS A O 1
ATOM 1023 N N . GLN A 1 123 ? 27.184 0.745 -27.322 1.00 95.69 123 GLN A N 1
ATOM 1024 C CA . GLN A 1 123 ? 27.159 0.321 -25.926 1.00 95.69 123 GLN A CA 1
ATOM 1025 C C . GLN A 1 123 ? 26.915 1.496 -24.973 1.00 95.69 123 GLN A C 1
ATOM 1027 O O . GLN A 1 123 ? 26.071 1.403 -24.083 1.00 95.69 123 GLN A O 1
ATOM 1032 N N . SER A 1 124 ? 27.598 2.626 -25.179 1.00 96.38 124 SER A N 1
ATOM 1033 C CA . SER A 1 124 ? 27.380 3.838 -24.382 1.00 96.38 124 SER A CA 1
ATOM 1034 C C . SER A 1 124 ? 25.929 4.320 -24.476 1.00 96.38 124 SER A C 1
ATOM 1036 O O . SER A 1 124 ? 25.313 4.629 -23.456 1.00 96.38 124 SER A O 1
ATOM 1038 N N . LYS A 1 125 ? 25.344 4.310 -25.680 1.00 96.25 125 LYS A N 1
ATOM 1039 C CA . LYS A 1 125 ? 23.953 4.719 -25.893 1.00 96.25 125 LYS A CA 1
ATOM 1040 C C . LYS A 1 125 ? 22.954 3.789 -25.201 1.00 96.25 125 LYS A C 1
ATOM 1042 O O . LYS A 1 125 ? 21.995 4.278 -24.605 1.00 96.25 125 LYS A O 1
ATOM 1047 N N . VAL A 1 126 ? 23.181 2.475 -25.252 1.00 96.44 126 VAL A N 1
ATOM 1048 C CA . VAL A 1 126 ? 22.364 1.486 -24.528 1.00 96.44 126 VAL A CA 1
ATOM 1049 C C . VAL A 1 126 ? 22.470 1.698 -23.018 1.00 96.44 126 VAL A C 1
ATOM 1051 O O . VAL A 1 126 ? 21.445 1.690 -22.344 1.00 96.44 126 VAL A O 1
ATOM 1054 N N . ASN A 1 127 ? 23.671 1.951 -22.493 1.00 97.19 127 ASN A N 1
ATOM 1055 C CA . ASN A 1 127 ? 23.875 2.189 -21.062 1.00 97.19 127 ASN A CA 1
ATOM 1056 C C . ASN A 1 127 ? 23.129 3.439 -20.581 1.00 97.19 127 ASN A C 1
ATOM 1058 O O . ASN A 1 127 ? 22.341 3.348 -19.651 1.00 97.19 127 ASN A O 1
ATOM 1062 N N . VAL A 1 128 ? 23.281 4.578 -21.266 1.00 97.31 1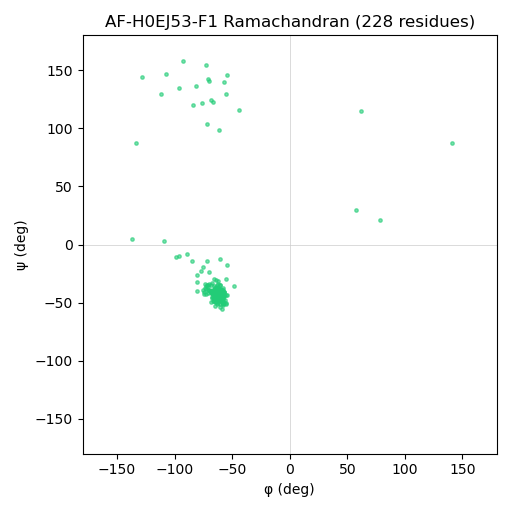28 VAL A N 1
ATOM 1063 C CA . VAL A 1 128 ? 22.572 5.823 -20.907 1.00 97.31 128 VAL A CA 1
ATOM 1064 C C . VAL A 1 128 ? 21.054 5.630 -20.930 1.00 97.31 128 VAL A C 1
ATOM 1066 O O . VAL A 1 128 ? 20.328 6.157 -20.084 1.00 97.31 128 VAL A O 1
ATOM 1069 N N . MET A 1 129 ? 20.561 4.879 -21.914 1.00 97.12 129 MET A N 1
ATOM 1070 C CA . MET A 1 129 ? 19.145 4.558 -22.030 1.00 97.12 129 MET A CA 1
ATOM 1071 C C . MET A 1 129 ? 18.676 3.694 -20.848 1.00 97.12 129 MET A C 1
ATOM 1073 O O . MET A 1 129 ? 17.686 4.053 -20.213 1.00 97.12 129 MET A O 1
ATOM 1077 N N . ARG A 1 130 ? 19.421 2.643 -20.486 1.00 96.88 130 ARG A N 1
ATOM 1078 C CA . ARG A 1 130 ? 19.131 1.796 -19.319 1.00 96.88 130 ARG A CA 1
ATOM 1079 C C . ARG A 1 130 ? 19.193 2.565 -18.006 1.00 96.88 130 ARG A C 1
ATOM 1081 O O . ARG A 1 130 ? 18.278 2.441 -17.208 1.00 96.88 130 ARG A O 1
ATOM 1088 N N . ASP A 1 131 ? 20.184 3.430 -17.809 1.00 98.12 131 ASP A N 1
ATOM 1089 C CA . ASP A 1 131 ? 20.282 4.265 -16.604 1.00 98.12 131 ASP A CA 1
ATOM 1090 C C . ASP A 1 131 ? 19.050 5.164 -16.443 1.00 98.12 131 ASP A C 1
ATOM 1092 O O . ASP A 1 131 ? 18.527 5.349 -15.342 1.00 98.12 131 ASP A O 1
ATOM 1096 N N . LYS A 1 132 ? 18.547 5.715 -17.555 1.00 97.50 132 LYS A N 1
ATOM 1097 C CA . LYS A 1 132 ? 17.306 6.496 -17.558 1.00 97.50 132 LYS A CA 1
ATOM 1098 C C . LYS A 1 132 ? 16.094 5.627 -17.214 1.00 97.50 132 LYS A C 1
ATOM 1100 O O . LYS A 1 132 ? 15.242 6.076 -16.451 1.00 97.50 132 LYS A O 1
ATOM 1105 N N . GLN A 1 133 ? 16.009 4.422 -17.770 1.00 97.75 133 GLN A N 1
ATOM 1106 C CA . GLN A 1 133 ? 14.936 3.467 -17.485 1.00 97.75 133 GLN A CA 1
ATOM 1107 C C . GLN A 1 133 ? 14.936 3.023 -16.017 1.00 97.75 133 GLN A C 1
ATOM 1109 O O . GLN A 1 133 ? 13.884 3.067 -15.382 1.00 97.75 133 GLN A O 1
ATOM 1114 N N . SER A 1 134 ? 16.105 2.700 -15.456 1.00 97.50 134 SER A N 1
ATOM 1115 C CA . SER A 1 134 ? 16.274 2.332 -14.047 1.00 97.50 134 SER A CA 1
ATOM 1116 C C . SER A 1 134 ? 15.810 3.446 -13.116 1.00 97.50 134 SER A C 1
ATOM 1118 O O . SER A 1 134 ? 15.011 3.192 -12.224 1.00 97.50 134 SER A O 1
ATOM 1120 N N . LYS A 1 135 ? 16.207 4.700 -13.375 1.00 98.19 135 LYS A N 1
ATOM 1121 C CA . LYS A 1 135 ? 15.741 5.855 -12.585 1.00 98.19 135 LYS A CA 1
ATOM 1122 C C . LYS A 1 135 ? 14.229 6.054 -12.667 1.00 98.19 135 LYS A C 1
ATOM 1124 O O . LYS A 1 135 ? 13.599 6.430 -11.686 1.00 98.19 135 LYS A O 1
ATOM 1129 N N . GLN A 1 136 ? 13.637 5.840 -13.841 1.00 97.56 136 GLN A N 1
ATOM 1130 C CA . GLN A 1 136 ? 12.184 5.927 -14.003 1.00 97.56 136 GLN A CA 1
ATOM 1131 C C . GLN A 1 136 ? 11.457 4.810 -13.249 1.00 97.56 136 GLN A C 1
ATOM 1133 O O . GLN A 1 136 ? 10.409 5.072 -12.664 1.00 97.56 136 GLN A O 1
ATOM 1138 N N . MET A 1 137 ? 12.010 3.593 -13.253 1.00 97.69 137 MET A N 1
ATOM 1139 C CA . MET A 1 137 ? 11.468 2.465 -12.497 1.00 97.69 137 MET A CA 1
ATOM 1140 C C . MET A 1 137 ? 11.569 2.709 -10.991 1.00 97.69 137 MET A C 1
ATOM 1142 O O . MET A 1 137 ? 10.579 2.570 -10.288 1.00 97.69 137 MET A O 1
ATOM 1146 N N . GLU A 1 138 ? 12.729 3.153 -10.511 1.00 97.88 138 GLU A N 1
ATOM 1147 C CA . GLU A 1 138 ? 12.956 3.507 -9.108 1.00 97.88 138 GLU A CA 1
ATOM 1148 C C . GLU A 1 138 ? 11.943 4.553 -8.628 1.00 97.88 138 GLU A C 1
ATOM 1150 O O . GLU A 1 138 ? 11.231 4.325 -7.658 1.00 97.88 138 GLU A O 1
ATOM 1155 N N . GLN A 1 139 ? 11.774 5.651 -9.372 1.00 98.12 139 GLN A N 1
ATOM 1156 C CA . GLN A 1 139 ? 10.783 6.682 -9.042 1.00 98.12 139 GLN A CA 1
ATOM 1157 C C . GLN A 1 139 ? 9.345 6.156 -9.021 1.00 98.12 139 GLN A C 1
ATOM 1159 O O . GLN A 1 139 ? 8.525 6.648 -8.246 1.00 98.12 139 GLN A O 1
ATOM 1164 N N . LEU A 1 140 ? 9.009 5.209 -9.902 1.00 98.06 140 LEU A N 1
ATOM 1165 C CA . LEU A 1 140 ? 7.697 4.573 -9.894 1.00 98.06 140 LEU A CA 1
ATOM 1166 C C . LEU A 1 140 ? 7.522 3.726 -8.630 1.00 98.06 140 LEU A C 1
ATOM 1168 O O . LEU A 1 140 ? 6.503 3.874 -7.963 1.00 98.06 140 LEU A O 1
ATOM 1172 N N . LEU A 1 141 ? 8.503 2.886 -8.297 1.00 97.62 141 LEU A N 1
ATOM 1173 C CA . LEU A 1 141 ? 8.460 2.011 -7.124 1.00 97.62 141 LEU A CA 1
ATOM 1174 C C . LEU A 1 141 ? 8.380 2.813 -5.824 1.00 97.62 141 LEU A C 1
ATOM 1176 O O . LEU A 1 141 ? 7.495 2.546 -5.022 1.00 97.62 141 LEU A O 1
ATOM 1180 N N . THR A 1 142 ? 9.189 3.864 -5.664 1.00 98.31 142 THR A N 1
ATOM 1181 C CA . THR A 1 142 ? 9.120 4.741 -4.484 1.00 98.31 142 THR A CA 1
ATOM 1182 C C . THR A 1 142 ? 7.730 5.351 -4.311 1.00 98.31 142 THR A C 1
ATOM 1184 O O . THR A 1 142 ? 7.181 5.347 -3.215 1.00 98.31 142 THR A O 1
ATOM 1187 N N . ARG A 1 143 ? 7.101 5.829 -5.395 1.00 98.00 143 ARG A N 1
ATOM 1188 C CA . ARG A 1 143 ? 5.729 6.361 -5.317 1.00 98.00 143 ARG A CA 1
ATOM 1189 C C . ARG A 1 143 ? 4.715 5.294 -4.913 1.00 98.00 143 ARG A C 1
ATOM 1191 O O . ARG A 1 143 ? 3.809 5.597 -4.147 1.00 98.00 143 ARG A O 1
ATOM 1198 N N . GLN A 1 144 ? 4.857 4.075 -5.431 1.00 97.94 144 GLN A N 1
ATOM 1199 C CA . GLN A 1 144 ? 3.994 2.945 -5.076 1.00 97.94 144 GLN A CA 1
ATOM 1200 C C . GLN A 1 144 ? 4.169 2.545 -3.604 1.00 97.94 144 GLN A C 1
ATOM 1202 O O . GLN A 1 144 ? 3.187 2.261 -2.927 1.00 97.94 144 GLN A O 1
ATOM 1207 N N . GLU A 1 145 ? 5.396 2.567 -3.087 1.00 97.62 145 GLU A N 1
ATOM 1208 C CA . GLU A 1 145 ? 5.690 2.313 -1.673 1.00 97.62 145 GLU A CA 1
ATOM 1209 C C . GLU A 1 145 ? 5.069 3.378 -0.763 1.00 97.62 145 GLU A C 1
ATOM 1211 O O . GLU A 1 145 ? 4.335 3.026 0.158 1.00 97.62 145 GLU A O 1
ATOM 1216 N N . GLU A 1 146 ? 5.261 4.667 -1.065 1.00 98.31 146 GLU A N 1
ATOM 1217 C CA . GLU A 1 146 ? 4.629 5.768 -0.319 1.00 98.31 146 GLU A CA 1
ATOM 1218 C C . GLU A 1 146 ? 3.097 5.664 -0.317 1.00 98.31 146 GLU A C 1
ATOM 1220 O O . GLU A 1 146 ? 2.419 6.031 0.642 1.00 98.31 146 GLU A O 1
ATOM 1225 N N . GLU A 1 147 ? 2.526 5.229 -1.435 1.00 97.81 147 GLU A N 1
ATOM 1226 C CA . GLU A 1 147 ? 1.094 5.027 -1.595 1.00 97.81 147 GLU A CA 1
ATOM 1227 C C . GLU A 1 147 ? 0.565 3.884 -0.707 1.00 97.81 147 GLU A C 1
ATOM 1229 O O . GLU A 1 147 ? -0.487 4.038 -0.079 1.00 97.81 147 GLU A O 1
ATOM 1234 N N . LEU A 1 148 ? 1.311 2.779 -0.598 1.00 97.38 148 LEU A N 1
ATOM 1235 C CA . LEU A 1 148 ? 1.002 1.669 0.307 1.00 97.38 148 LEU A CA 1
ATOM 1236 C C . LEU A 1 148 ? 1.169 2.064 1.778 1.00 97.38 148 LEU A C 1
ATOM 1238 O O . LEU A 1 148 ? 0.322 1.716 2.599 1.00 97.38 148 LEU A O 1
ATOM 1242 N N . GLU A 1 149 ? 2.218 2.818 2.106 1.00 98.06 149 GLU A N 1
ATOM 1243 C CA . GLU A 1 149 ? 2.464 3.327 3.459 1.00 98.06 149 GLU A CA 1
ATOM 1244 C C . GLU A 1 149 ? 1.336 4.262 3.911 1.00 98.06 149 GLU A C 1
ATOM 1246 O O . GLU A 1 149 ? 0.792 4.103 5.001 1.00 98.06 149 GLU A O 1
ATOM 1251 N N . LYS A 1 150 ? 0.889 5.175 3.039 1.00 98.12 150 LYS A N 1
ATOM 1252 C CA . LYS A 1 150 ? -0.269 6.043 3.315 1.00 98.12 150 LYS A CA 1
ATOM 1253 C C . LYS A 1 150 ? -1.553 5.250 3.540 1.00 98.12 150 LYS A C 1
ATOM 1255 O O . LYS A 1 150 ? -2.405 5.690 4.308 1.00 98.12 150 LYS A O 1
ATOM 1260 N N . LEU A 1 151 ? -1.737 4.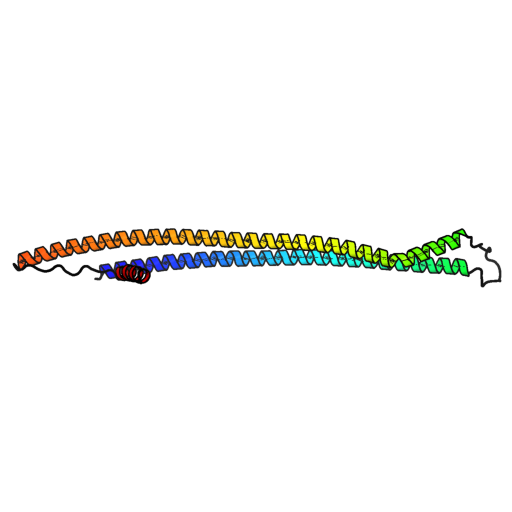128 2.843 1.00 97.88 151 LEU A N 1
ATOM 1261 C CA . LEU A 1 151 ? -2.905 3.274 3.046 1.00 97.88 151 LEU A CA 1
ATOM 1262 C C . LEU A 1 151 ? -2.838 2.551 4.398 1.00 97.88 151 LEU A C 1
ATOM 1264 O O . LEU A 1 151 ? -3.857 2.490 5.078 1.00 97.88 151 LEU A O 1
ATOM 1268 N N . ALA A 1 152 ? -1.660 2.057 4.784 1.00 97.31 152 ALA A N 1
ATOM 1269 C CA . ALA A 1 152 ? -1.434 1.430 6.086 1.00 97.31 152 ALA A CA 1
ATOM 1270 C C . ALA A 1 152 ? -1.639 2.428 7.236 1.00 97.31 152 ALA A C 1
ATOM 1272 O O . ALA A 1 152 ? -2.411 2.152 8.141 1.00 97.31 152 ALA A O 1
ATOM 1273 N N . ALA A 1 153 ? -1.074 3.635 7.136 1.00 98.31 153 ALA A N 1
ATOM 1274 C CA . ALA A 1 153 ? -1.270 4.678 8.144 1.00 98.31 153 ALA A CA 1
ATOM 1275 C C . ALA A 1 153 ? -2.758 5.020 8.346 1.00 98.31 153 ALA A C 1
ATOM 1277 O O . ALA A 1 153 ? -3.221 5.148 9.470 1.00 98.31 153 ALA A O 1
ATOM 1278 N N . ARG A 1 154 ? -3.543 5.092 7.262 1.00 98.06 154 ARG A N 1
ATOM 1279 C CA . ARG A 1 154 ? -4.998 5.312 7.358 1.00 98.06 154 ARG A CA 1
ATOM 1280 C C . ARG A 1 154 ? -5.741 4.152 8.015 1.00 98.06 154 ARG A C 1
ATOM 1282 O O . ARG A 1 154 ? -6.742 4.388 8.682 1.00 98.06 154 ARG A O 1
ATOM 1289 N N . GLN A 1 155 ? -5.295 2.919 7.778 1.00 98.12 155 GLN A N 1
ATOM 1290 C CA . GLN A 1 155 ? -5.853 1.744 8.440 1.00 98.12 155 GLN A CA 1
ATOM 1291 C C . GLN A 1 155 ? -5.615 1.825 9.947 1.00 98.12 155 GLN A C 1
ATOM 1293 O O . GLN A 1 155 ? -6.555 1.610 10.708 1.00 98.12 155 GLN A O 1
ATOM 1298 N N . ASP A 1 156 ? -4.390 2.156 10.351 1.00 98.19 156 ASP A N 1
ATOM 1299 C CA . ASP A 1 156 ? -4.013 2.302 11.755 1.00 98.19 156 ASP A CA 1
ATOM 1300 C C . ASP A 1 156 ? -4.811 3.439 12.413 1.00 98.19 156 ASP A C 1
ATOM 1302 O O . ASP A 1 156 ? -5.472 3.204 13.419 1.00 98.19 156 ASP A O 1
ATOM 1306 N N . ASP A 1 157 ? -4.899 4.613 11.775 1.00 98.38 157 ASP A N 1
ATOM 1307 C CA . ASP A 1 157 ? -5.701 5.744 12.267 1.00 98.38 157 ASP A CA 1
ATOM 1308 C C . ASP A 1 157 ? -7.189 5.372 12.473 1.00 98.38 157 ASP A C 1
ATOM 1310 O O . ASP A 1 157 ? -7.824 5.793 13.444 1.00 98.38 157 ASP A O 1
ATOM 1314 N N . GLU A 1 158 ? -7.784 4.600 11.553 1.00 98.12 158 GLU A N 1
ATOM 1315 C CA . GLU A 1 158 ? -9.188 4.173 11.654 1.00 98.12 158 GLU A CA 1
ATOM 1316 C C . GLU A 1 158 ? -9.392 3.113 12.747 1.00 98.12 158 GLU A C 1
ATOM 1318 O O . GLU A 1 158 ? -10.428 3.118 13.419 1.00 98.12 158 GLU A O 1
ATOM 1323 N N . LEU A 1 159 ? -8.413 2.225 12.954 1.00 98.06 159 LEU A N 1
ATOM 1324 C CA . LEU A 1 159 ? -8.426 1.259 14.052 1.00 98.06 159 LEU A CA 1
ATOM 1325 C C . LEU A 1 159 ? -8.276 1.955 15.405 1.00 98.06 159 LEU A C 1
ATOM 1327 O O . LEU A 1 159 ? -9.074 1.681 16.298 1.00 98.06 159 LEU A O 1
ATOM 1331 N N . ASP A 1 160 ? -7.342 2.893 15.531 1.00 98.31 160 ASP A N 1
ATOM 1332 C CA . ASP A 1 160 ? -7.126 3.673 16.750 1.00 98.31 160 ASP A CA 1
ATOM 1333 C C . ASP A 1 160 ? -8.378 4.481 17.114 1.00 98.31 160 ASP A C 1
ATOM 1335 O O . ASP A 1 160 ? -8.821 4.488 18.265 1.00 98.31 160 ASP A O 1
ATOM 1339 N N . ALA A 1 161 ? -9.024 5.110 16.127 1.00 98.00 161 ALA A N 1
ATOM 1340 C CA . ALA A 1 161 ? -10.285 5.817 16.342 1.00 98.00 161 ALA A CA 1
ATOM 1341 C C . ALA A 1 161 ? -11.414 4.875 16.801 1.00 98.00 161 ALA A C 1
ATOM 1343 O O . ALA A 1 161 ? -12.209 5.230 17.680 1.00 98.00 161 ALA A O 1
ATOM 1344 N N . LEU A 1 162 ? -11.493 3.669 16.226 1.00 97.62 162 LEU A N 1
ATOM 1345 C CA . LEU A 1 162 ? -12.470 2.658 16.627 1.00 97.62 162 LEU A CA 1
ATOM 1346 C C . LEU A 1 162 ? -12.203 2.158 18.054 1.00 97.62 162 LEU A C 1
ATOM 1348 O O . LEU A 1 162 ? -13.150 2.004 18.827 1.00 97.62 162 LEU A O 1
ATOM 1352 N N . GLU A 1 163 ? -10.943 1.931 18.413 1.00 97.38 163 GLU A N 1
ATOM 1353 C CA . GLU A 1 163 ? -10.524 1.514 19.752 1.00 97.38 163 GLU A CA 1
ATOM 1354 C C . GLU A 1 163 ? -10.815 2.599 20.789 1.00 97.38 163 GLU A C 1
ATOM 1356 O O . GLU A 1 163 ? -11.444 2.304 21.804 1.00 97.38 163 GLU A O 1
ATOM 1361 N N . GLN A 1 164 ? -10.497 3.863 20.499 1.00 98.12 164 GLN A N 1
ATOM 1362 C CA . GLN A 1 164 ? -10.833 4.977 21.386 1.00 98.12 164 GLN A CA 1
ATOM 1363 C C . GLN A 1 164 ? -12.345 5.080 21.618 1.00 98.12 164 GLN A C 1
ATOM 1365 O O . GLN A 1 164 ? -12.793 5.186 22.758 1.00 98.12 164 GLN A O 1
ATOM 1370 N N . SER A 1 165 ? -13.149 4.978 20.553 1.00 97.12 165 SER A N 1
ATOM 1371 C CA . SER A 1 165 ? -14.612 5.023 20.680 1.00 97.12 165 SER A CA 1
ATOM 1372 C C . SER A 1 165 ? -15.173 3.874 21.525 1.00 97.12 165 SER A C 1
ATOM 1374 O O . SER A 1 165 ? -16.188 4.033 22.203 1.00 97.12 165 SER A O 1
ATOM 1376 N N . PHE A 1 166 ? -14.510 2.715 21.492 1.00 97.19 166 PHE A N 1
ATOM 1377 C CA . PHE A 1 166 ? -14.889 1.557 22.285 1.00 97.19 166 PHE A CA 1
ATOM 1378 C C . PHE A 1 166 ? -14.514 1.732 23.752 1.00 97.19 166 PHE A C 1
ATOM 1380 O O . PHE A 1 166 ? -15.346 1.438 24.602 1.00 97.19 166 PHE A O 1
ATOM 1387 N N . VAL A 1 167 ? -13.325 2.263 24.050 1.00 97.19 167 VAL A N 1
ATOM 1388 C CA . VAL A 1 167 ? -12.916 2.612 25.421 1.00 97.19 167 VAL A CA 1
ATOM 1389 C C . VAL A 1 167 ? -13.900 3.608 26.038 1.00 97.19 167 VAL A C 1
ATOM 1391 O O . VAL A 1 167 ? -14.409 3.364 27.130 1.00 97.19 167 VAL A O 1
ATOM 1394 N N . ASP A 1 168 ? -14.262 4.666 25.308 1.00 97.19 168 ASP A N 1
ATOM 1395 C CA . ASP A 1 168 ? -15.241 5.653 25.777 1.00 97.19 168 ASP A CA 1
ATOM 1396 C C . ASP A 1 168 ? -16.619 5.007 26.054 1.00 97.19 168 ASP A C 1
ATOM 1398 O O . ASP A 1 168 ? -17.313 5.352 27.019 1.00 97.19 168 ASP A O 1
ATOM 1402 N N . GLU A 1 169 ? -17.032 4.046 25.217 1.00 96.06 169 GLU A N 1
ATOM 1403 C CA . GLU A 1 169 ? -18.260 3.276 25.425 1.00 96.06 169 GLU A CA 1
ATOM 1404 C C . GLU A 1 169 ? -18.162 2.337 26.639 1.00 96.06 169 GLU A C 1
ATOM 1406 O O . GLU A 1 169 ? -19.120 2.256 27.415 1.00 96.06 169 GLU A O 1
ATOM 1411 N N . GLU A 1 170 ? -17.032 1.651 26.831 1.00 95.44 170 GLU A N 1
ATOM 1412 C CA . GLU A 1 170 ? -16.786 0.778 27.983 1.00 95.44 170 GLU A CA 1
ATOM 1413 C C . GLU A 1 170 ? -16.846 1.561 29.296 1.00 95.44 170 GLU A C 1
ATOM 1415 O O . GLU A 1 170 ? -17.503 1.121 30.245 1.00 95.44 170 GLU A O 1
ATOM 1420 N N . ASP A 1 171 ? -16.220 2.736 29.340 1.00 95.88 171 ASP A N 1
ATOM 1421 C CA . ASP A 1 171 ? -16.201 3.610 30.511 1.00 95.88 171 ASP A CA 1
ATOM 1422 C C . ASP A 1 171 ? -17.604 4.129 30.838 1.00 95.88 171 ASP A C 1
ATOM 1424 O O . ASP A 1 171 ? -18.064 4.052 31.985 1.00 95.88 171 ASP A O 1
ATOM 1428 N N . GLY A 1 172 ? -18.340 4.590 29.820 1.00 95.75 172 GLY A N 1
ATOM 1429 C CA . GLY A 1 172 ? -19.734 5.006 29.971 1.00 95.75 172 GLY A CA 1
ATOM 1430 C C . GLY A 1 172 ? -20.637 3.859 30.436 1.00 95.75 172 GLY A C 1
ATOM 1431 O O . GLY A 1 172 ? -21.481 4.035 31.325 1.00 95.75 172 GLY A O 1
ATOM 1432 N N . PHE A 1 173 ? -20.438 2.660 29.883 1.00 95.00 173 PHE A N 1
ATOM 1433 C CA . PHE A 1 173 ? -21.129 1.445 30.300 1.00 95.00 173 PHE A CA 1
ATOM 1434 C C . PHE A 1 173 ? -20.836 1.128 31.770 1.00 95.00 173 PHE A C 1
ATOM 1436 O O . PHE A 1 173 ? -21.767 0.948 32.564 1.00 95.00 173 PHE A O 1
ATOM 1443 N N . PHE A 1 174 ? -19.562 1.102 32.159 1.00 93.50 174 PHE A N 1
ATOM 1444 C CA . PHE A 1 174 ? -19.143 0.807 33.523 1.00 93.50 174 PHE A CA 1
ATOM 1445 C C . PHE A 1 174 ? -19.728 1.815 34.516 1.00 93.50 174 PHE A C 1
ATOM 1447 O O . PHE A 1 174 ? -20.349 1.402 35.498 1.00 93.50 174 PHE A O 1
ATOM 1454 N N . ALA A 1 175 ? -19.635 3.116 34.230 1.00 95.06 175 ALA A N 1
ATOM 1455 C CA . ALA A 1 175 ? -20.169 4.172 35.087 1.00 95.06 175 ALA A CA 1
ATOM 1456 C C . ALA A 1 175 ? -21.675 4.000 35.359 1.00 95.06 175 ALA A C 1
ATOM 1458 O O . ALA A 1 175 ? -22.111 4.013 36.514 1.00 95.06 175 ALA A O 1
ATOM 1459 N N . VAL A 1 176 ? -22.474 3.753 34.314 1.00 95.50 176 VAL A N 1
ATOM 1460 C CA . VAL A 1 176 ? -23.929 3.564 34.450 1.00 95.50 176 VAL A CA 1
ATOM 1461 C C . VAL A 1 176 ? -24.259 2.310 35.261 1.00 95.50 176 VAL A C 1
ATOM 1463 O O . VAL A 1 176 ? -25.184 2.321 36.082 1.00 95.50 176 VAL A O 1
ATOM 1466 N N . PHE A 1 177 ? -23.539 1.207 35.044 1.00 92.69 177 PHE A N 1
ATOM 1467 C CA . PHE A 1 177 ? -23.788 -0.023 35.794 1.00 92.69 177 PHE A CA 1
ATOM 1468 C C . PHE A 1 177 ? -23.350 0.094 37.253 1.00 92.69 177 PHE A C 1
ATOM 1470 O O . PHE A 1 177 ? -24.075 -0.394 38.122 1.00 92.69 177 PHE A O 1
ATOM 1477 N N . GLN A 1 178 ? -22.253 0.792 37.546 1.00 92.38 178 GLN A N 1
ATOM 1478 C CA . GLN A 1 178 ? -21.831 1.064 38.921 1.00 92.38 178 GLN A CA 1
ATOM 1479 C C . GLN A 1 178 ? -22.834 1.944 39.671 1.00 92.38 178 GLN A C 1
ATOM 1481 O O . GLN A 1 178 ? -23.252 1.597 40.777 1.00 92.38 178 GLN A O 1
ATOM 1486 N N . GLU A 1 179 ? -23.323 3.021 39.051 1.00 93.94 179 GLU A N 1
ATOM 1487 C CA . GLU A 1 179 ? -24.353 3.875 39.651 1.00 93.94 179 GLU A CA 1
ATOM 1488 C C . GLU A 1 179 ? -25.624 3.071 39.986 1.00 93.94 179 GLU A C 1
ATOM 1490 O O . GLU A 1 179 ? -26.208 3.191 41.070 1.00 93.94 179 GLU A O 1
ATOM 1495 N N . ARG A 1 180 ? -26.054 2.198 39.065 1.00 92.88 180 ARG A N 1
ATOM 1496 C CA . ARG A 1 180 ? -27.224 1.334 39.268 1.00 92.88 180 ARG A CA 1
ATOM 1497 C C . ARG A 1 180 ? -26.994 0.287 40.356 1.00 92.88 180 ARG A C 1
ATOM 1499 O O . ARG A 1 180 ? -27.911 0.060 41.146 1.00 92.88 180 ARG A O 1
ATOM 1506 N N . LYS A 1 181 ? -25.803 -0.318 40.432 1.00 90.69 181 LYS A N 1
ATOM 1507 C CA . LYS A 1 181 ? -25.425 -1.247 41.514 1.00 90.69 181 LYS A CA 1
ATOM 1508 C C . LYS A 1 181 ? -25.473 -0.557 42.869 1.00 90.69 181 LYS A C 1
ATOM 1510 O O . LYS A 1 181 ? -26.101 -1.081 43.786 1.00 90.69 181 LYS A O 1
ATOM 1515 N N . MET A 1 182 ? -24.899 0.641 42.979 1.00 90.38 182 MET A N 1
ATOM 1516 C CA . MET A 1 182 ? -24.906 1.425 44.214 1.00 90.38 182 MET A CA 1
ATOM 1517 C C . MET A 1 182 ? -26.337 1.751 44.664 1.00 90.38 182 MET A C 1
ATOM 1519 O O . MET A 1 182 ? -26.695 1.504 45.814 1.00 90.38 182 MET A O 1
ATOM 1523 N N . LYS A 1 183 ? -27.196 2.224 43.751 1.00 91.56 183 LYS A N 1
ATOM 1524 C CA . LYS A 1 183 ? -28.620 2.474 44.044 1.00 91.56 183 LYS A CA 1
ATOM 1525 C C . LYS A 1 183 ? -29.353 1.211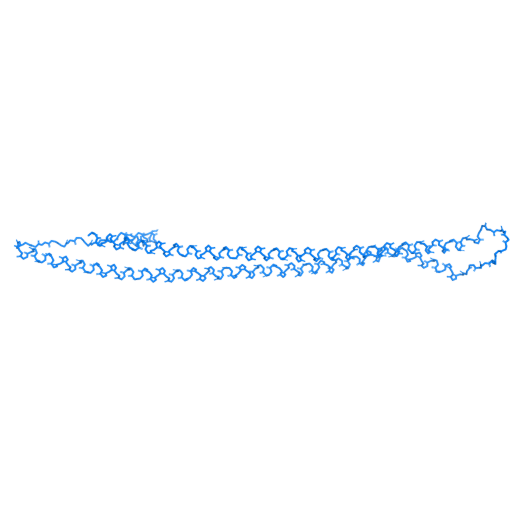 44.499 1.00 91.56 183 LYS A C 1
ATOM 1527 O O . LYS A 1 183 ? -30.189 1.274 45.401 1.00 91.56 183 LYS A O 1
ATOM 1532 N N . LEU A 1 184 ? -29.053 0.071 43.879 1.00 90.25 184 LEU A N 1
ATOM 1533 C CA . LEU A 1 184 ? -29.652 -1.213 44.228 1.00 90.25 184 LEU A CA 1
ATOM 1534 C C . LEU A 1 184 ? -29.212 -1.678 45.624 1.00 90.25 184 LEU A C 1
ATOM 1536 O O . LEU A 1 184 ? -30.064 -2.112 46.399 1.00 90.25 184 LEU A O 1
ATOM 1540 N N . ARG A 1 185 ? -27.926 -1.501 45.963 1.00 87.75 185 ARG A N 1
ATOM 1541 C CA . ARG A 1 185 ? -27.362 -1.784 47.291 1.00 87.75 185 ARG A CA 1
ATOM 1542 C C . ARG A 1 185 ? -28.033 -0.933 48.370 1.00 87.75 185 ARG A C 1
ATOM 1544 O O . ARG A 1 185 ? -28.653 -1.495 49.262 1.00 87.75 185 ARG A O 1
ATOM 1551 N N . ILE A 1 186 ? -28.060 0.393 48.195 1.00 89.50 186 ILE A N 1
ATOM 1552 C CA . ILE A 1 186 ? -28.722 1.324 49.131 1.00 89.50 186 ILE A CA 1
ATOM 1553 C C . ILE A 1 186 ? -30.185 0.927 49.358 1.00 89.50 186 ILE A C 1
ATOM 1555 O O . ILE A 1 186 ? -30.675 0.923 50.485 1.00 89.50 186 ILE A O 1
ATOM 1559 N N . ARG A 1 187 ? -30.909 0.577 48.287 1.00 90.94 187 ARG A N 1
ATOM 1560 C CA . ARG A 1 187 ? -32.308 0.162 48.409 1.00 90.94 187 ARG A CA 1
ATOM 1561 C C . ARG A 1 187 ? -32.448 -1.129 49.211 1.00 90.94 187 ARG A C 1
ATOM 1563 O O . ARG A 1 187 ? -33.359 -1.214 50.031 1.00 90.94 187 ARG A O 1
ATOM 1570 N N . TRP A 1 188 ? -31.596 -2.123 48.966 1.00 89.25 188 TRP A N 1
ATOM 1571 C CA . TRP A 1 188 ? -31.619 -3.367 49.732 1.00 89.25 188 TRP A CA 1
ATOM 1572 C C . TRP A 1 188 ? -31.299 -3.125 51.206 1.00 89.25 188 TRP A C 1
ATOM 1574 O O . TRP A 1 188 ? -32.068 -3.603 52.039 1.00 89.25 188 TRP A O 1
ATOM 1584 N N . ASP A 1 189 ? -30.292 -2.308 51.515 1.00 87.81 189 ASP A N 1
ATOM 1585 C CA . ASP A 1 189 ? -29.918 -1.949 52.889 1.00 87.81 189 ASP A CA 1
ATOM 1586 C C . ASP A 1 189 ? -31.093 -1.288 53.628 1.00 87.81 189 ASP A C 1
ATOM 1588 O O . ASP A 1 189 ? -31.508 -1.743 54.692 1.00 87.81 189 ASP A O 1
ATOM 1592 N N . VAL A 1 190 ? -31.742 -0.289 53.017 1.00 90.06 190 VAL A N 1
ATOM 1593 C CA . VAL A 1 190 ? -32.918 0.375 53.612 1.00 90.06 190 VAL A CA 1
ATOM 1594 C C . VAL A 1 190 ? -34.075 -0.603 53.814 1.00 90.06 190 VAL A C 1
ATOM 1596 O O . VAL A 1 190 ? -34.749 -0.577 54.848 1.00 90.06 190 VAL A O 1
ATOM 1599 N N . THR A 1 191 ? -34.349 -1.472 52.835 1.00 88.94 191 THR A N 1
ATOM 1600 C CA . THR A 1 191 ? -35.424 -2.460 52.994 1.00 88.94 191 THR A CA 1
ATOM 1601 C C . THR A 1 191 ? -35.118 -3.442 54.115 1.00 88.94 191 THR A C 1
ATOM 1603 O O . THR A 1 191 ? -36.017 -3.760 54.892 1.00 88.94 191 THR A O 1
ATOM 1606 N N . GLU A 1 192 ? -33.871 -3.888 54.226 1.00 88.12 192 GLU A N 1
ATOM 1607 C CA . GLU A 1 192 ? -33.417 -4.793 55.272 1.00 88.12 192 GLU A CA 1
ATOM 1608 C C . GLU A 1 192 ? -33.554 -4.146 56.652 1.00 88.12 192 GLU A C 1
ATOM 1610 O O . GLU A 1 192 ? -34.178 -4.750 57.524 1.00 88.12 192 GLU A O 1
ATOM 1615 N N . GLU A 1 193 ? -33.134 -2.891 56.827 1.00 87.31 193 GLU A N 1
ATOM 1616 C CA . GLU A 1 193 ? -33.311 -2.167 58.088 1.00 87.31 193 GLU A CA 1
ATOM 1617 C C . GLU A 1 193 ? -34.787 -2.045 58.491 1.00 87.31 193 GLU A C 1
ATOM 1619 O O . GLU A 1 193 ? -35.144 -2.220 59.662 1.00 87.31 193 GLU A O 1
ATOM 1624 N N . ILE A 1 194 ? -35.673 -1.763 57.528 1.00 90.00 194 ILE A N 1
ATOM 1625 C CA . ILE A 1 194 ? -37.120 -1.685 57.770 1.00 90.00 194 ILE A CA 1
ATOM 1626 C C . ILE A 1 194 ? -37.663 -3.048 58.211 1.00 90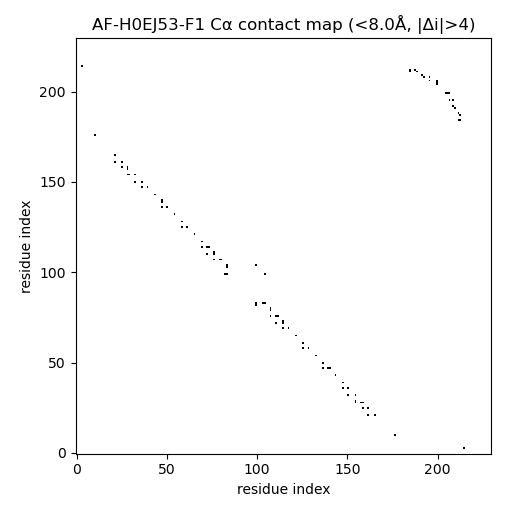.00 194 ILE A C 1
ATOM 1628 O O . ILE A 1 194 ? -38.449 -3.120 59.161 1.00 90.00 194 ILE A O 1
ATOM 1632 N N . TRP A 1 195 ? -37.278 -4.129 57.526 1.00 87.75 195 TRP A N 1
ATOM 1633 C CA . TRP A 1 195 ? -37.691 -5.488 57.881 1.00 87.75 195 TRP A CA 1
ATOM 1634 C C . TRP A 1 195 ? -37.168 -5.895 59.258 1.00 87.75 195 TRP A C 1
ATOM 1636 O O . TRP A 1 195 ? -37.940 -6.433 60.054 1.00 87.75 195 TRP A O 1
ATOM 1646 N N . ARG A 1 196 ? -35.911 -5.564 59.572 1.00 86.88 196 ARG A N 1
ATOM 1647 C CA . ARG A 1 196 ? -35.283 -5.817 60.870 1.00 86.88 196 ARG A CA 1
ATOM 1648 C C . ARG A 1 196 ? -36.054 -5.128 61.989 1.00 86.88 196 ARG A C 1
ATOM 1650 O O . ARG A 1 196 ? -36.567 -5.809 62.871 1.00 86.88 196 ARG A O 1
ATOM 1657 N N . LYS A 1 197 ? -36.269 -3.810 61.894 1.00 89.00 197 LYS A N 1
ATOM 1658 C CA . LYS A 1 197 ? -37.029 -3.034 62.895 1.00 89.00 197 LYS A CA 1
ATOM 1659 C C . LYS A 1 197 ? -38.454 -3.560 63.091 1.00 89.00 197 LYS A C 1
ATOM 1661 O O . LYS A 1 197 ? -38.942 -3.629 64.217 1.00 89.00 197 LYS A O 1
ATOM 1666 N N . LYS A 1 198 ? -39.132 -3.967 62.010 1.00 89.38 198 LYS A N 1
ATOM 1667 C CA . LYS A 1 198 ? -40.471 -4.581 62.092 1.00 89.38 198 LYS A CA 1
ATOM 1668 C C . LYS A 1 198 ? -40.456 -5.923 62.826 1.00 89.38 198 LYS A C 1
ATOM 1670 O O . LYS A 1 198 ? -41.416 -6.230 63.531 1.00 89.38 198 LYS A O 1
ATOM 1675 N N . LEU A 1 199 ? -39.409 -6.724 62.642 1.00 89.31 199 LEU A N 1
ATOM 1676 C CA . LEU A 1 199 ? -39.253 -8.019 63.301 1.00 89.31 199 LEU A CA 1
ATOM 1677 C C . LEU A 1 199 ? -38.911 -7.850 64.789 1.00 89.31 199 LEU A C 1
ATOM 1679 O O . LEU A 1 199 ? -39.516 -8.514 65.629 1.00 89.31 199 LEU A O 1
ATOM 1683 N N . GLU A 1 200 ? -38.015 -6.915 65.120 1.00 90.75 200 GLU A N 1
ATOM 1684 C CA . GLU A 1 200 ? -37.652 -6.573 66.503 1.00 90.75 200 GLU A CA 1
ATOM 1685 C C . GLU A 1 200 ? -38.871 -6.113 67.308 1.00 90.75 200 GLU A C 1
ATOM 1687 O O . GLU A 1 200 ? -39.091 -6.583 68.421 1.00 90.75 200 GLU A O 1
ATOM 1692 N N . ALA A 1 201 ? -39.719 -5.262 66.718 1.00 88.19 201 ALA A N 1
ATOM 1693 C CA . ALA A 1 201 ? -40.939 -4.777 67.361 1.00 88.19 201 ALA A CA 1
ATOM 1694 C C . ALA A 1 201 ? -41.966 -5.889 67.647 1.00 88.19 201 ALA A C 1
ATOM 1696 O O . ALA A 1 201 ? -42.729 -5.786 68.604 1.00 88.19 201 ALA A O 1
ATOM 1697 N N . ARG A 1 202 ? -42.008 -6.947 66.826 1.00 89.12 202 ARG A N 1
ATOM 1698 C CA . ARG A 1 202 ? -42.923 -8.085 67.028 1.00 89.12 202 ARG A CA 1
ATOM 1699 C C . ARG A 1 202 ? -42.412 -9.071 68.069 1.00 89.12 202 ARG A C 1
ATOM 1701 O O . ARG A 1 202 ? -43.204 -9.588 68.847 1.00 89.12 202 ARG A O 1
ATOM 1708 N N . ASN A 1 203 ? -41.110 -9.335 68.061 1.00 88.31 203 ASN A N 1
ATOM 1709 C CA . ASN A 1 203 ? -40.518 -10.403 68.864 1.00 88.31 203 ASN A CA 1
ATOM 1710 C C . ASN A 1 203 ? -39.900 -9.887 70.172 1.00 88.31 203 ASN A C 1
ATOM 1712 O O . ASN A 1 203 ? -39.562 -10.687 71.036 1.00 88.31 203 ASN A O 1
ATOM 1716 N N . ASN A 1 204 ? -39.778 -8.565 70.328 1.00 84.56 204 ASN A N 1
ATOM 1717 C CA . ASN A 1 204 ? -39.178 -7.878 71.474 1.00 84.56 204 ASN A CA 1
ATOM 1718 C C . ASN A 1 204 ? -37.716 -8.291 71.748 1.00 84.56 204 ASN A C 1
ATOM 1720 O O . ASN A 1 204 ? -37.242 -8.273 72.883 1.00 84.56 204 ASN A O 1
ATOM 1724 N N . VAL A 1 205 ? -36.999 -8.669 70.686 1.00 87.75 205 VAL A N 1
ATOM 1725 C CA . VAL A 1 205 ? -35.580 -9.050 70.688 1.00 87.75 205 VAL A CA 1
ATOM 1726 C C . VAL A 1 205 ? -34.871 -8.234 69.611 1.00 87.75 205 VAL A C 1
ATOM 1728 O O . VAL A 1 205 ? -35.458 -7.984 68.561 1.00 87.75 205 VAL A O 1
ATOM 1731 N N . LYS A 1 206 ? -33.621 -7.822 69.856 1.00 83.12 206 LYS A N 1
ATOM 1732 C CA . LYS A 1 206 ? -32.786 -7.135 68.857 1.00 83.12 206 LYS A CA 1
ATOM 1733 C C . LYS A 1 206 ? -32.129 -8.139 67.909 1.00 83.12 206 LYS A C 1
ATOM 1735 O O . LYS A 1 206 ? -31.593 -9.146 68.368 1.00 83.12 206 LYS A O 1
ATOM 1740 N N . TYR A 1 207 ? -32.130 -7.842 66.614 1.00 83.00 207 TYR A N 1
ATOM 1741 C CA . TYR A 1 207 ? -31.509 -8.663 65.575 1.00 83.00 207 TYR A CA 1
ATOM 1742 C C . TYR A 1 207 ? -30.229 -8.005 65.049 1.00 83.00 207 TYR A C 1
ATOM 1744 O O . TYR A 1 207 ? -30.118 -6.781 64.968 1.00 83.00 207 TYR A O 1
ATOM 1752 N N . ALA A 1 208 ? -29.251 -8.828 64.671 1.00 82.31 208 ALA A N 1
ATOM 1753 C CA . ALA A 1 208 ? -28.045 -8.355 64.001 1.00 82.31 208 ALA A CA 1
ATOM 1754 C C . ALA A 1 208 ? -28.348 -7.933 62.547 1.00 82.31 208 ALA A C 1
ATOM 1756 O O . ALA A 1 208 ? -29.303 -8.447 61.954 1.00 82.31 208 ALA A O 1
ATOM 1757 N N . PRO A 1 209 ? -27.543 -7.029 61.960 1.00 77.50 209 PRO A N 1
ATOM 1758 C CA . PRO A 1 209 ? -27.596 -6.742 60.532 1.00 77.50 209 PRO A CA 1
ATOM 1759 C C . PRO A 1 209 ? -27.383 -7.989 59.681 1.00 77.50 209 PRO A C 1
ATOM 1761 O O . PRO A 1 209 ? -26.520 -8.813 59.991 1.00 77.50 209 PRO A O 1
ATOM 1764 N N . ILE A 1 210 ? -28.145 -8.110 58.594 1.00 75.75 210 ILE A N 1
ATOM 1765 C CA . ILE A 1 210 ? -27.857 -9.109 57.562 1.00 75.75 210 ILE A CA 1
ATOM 1766 C C . ILE A 1 210 ? -26.596 -8.676 56.800 1.00 75.75 210 ILE A C 1
ATOM 1768 O O . ILE A 1 210 ? -26.383 -7.489 56.558 1.00 75.75 210 ILE A O 1
ATOM 1772 N N . VAL A 1 211 ? -25.760 -9.649 56.426 1.00 75.62 211 VAL A N 1
ATOM 1773 C CA . VAL A 1 211 ? -24.571 -9.420 55.593 1.00 75.62 211 VAL A CA 1
ATOM 1774 C C . VAL A 1 211 ? -24.989 -8.728 54.284 1.00 75.62 211 VAL A C 1
ATOM 1776 O O . VAL A 1 211 ? -25.920 -9.217 53.629 1.00 75.62 211 VAL A O 1
ATOM 1779 N N . PRO A 1 212 ? -24.341 -7.611 53.894 1.00 70.81 212 PRO A N 1
ATOM 1780 C CA . PRO A 1 212 ? -24.662 -6.906 52.659 1.00 70.81 212 PRO A CA 1
ATOM 1781 C C . PRO A 1 212 ? -24.610 -7.826 51.440 1.00 70.81 212 PRO A C 1
ATOM 1783 O O . PRO A 1 212 ? -23.798 -8.746 51.357 1.00 70.81 212 PRO A O 1
ATOM 1786 N N . VAL A 1 213 ? -25.479 -7.574 50.461 1.00 70.12 213 VAL A N 1
ATOM 1787 C CA . VAL A 1 213 ? -25.458 -8.331 49.206 1.00 70.12 213 VAL A CA 1
ATOM 1788 C C . VAL A 1 213 ? -24.233 -7.907 48.397 1.00 70.12 213 VAL A C 1
ATOM 1790 O O . VAL A 1 213 ? -24.228 -6.850 47.765 1.00 70.12 213 VAL A O 1
ATOM 1793 N N . GLU A 1 214 ? -23.210 -8.753 48.397 1.00 68.94 214 GLU A N 1
ATOM 1794 C CA . GLU A 1 214 ? -22.015 -8.586 47.568 1.00 68.94 214 GLU A CA 1
ATOM 1795 C C . GLU A 1 214 ? -22.355 -8.822 46.090 1.00 68.94 214 GLU A C 1
ATOM 1797 O O . GLU A 1 214 ? -23.144 -9.716 45.759 1.00 68.94 214 GLU A O 1
ATOM 1802 N N . PHE A 1 215 ? -21.788 -8.024 45.184 1.00 67.00 215 PHE A N 1
ATOM 1803 C CA . PHE A 1 215 ? -21.779 -8.347 43.759 1.00 67.00 215 PHE A CA 1
ATOM 1804 C C . PHE A 1 215 ? -20.436 -9.017 43.455 1.00 67.00 215 PHE A C 1
ATOM 1806 O O . PHE A 1 215 ? -19.397 -8.531 43.874 1.00 67.00 215 PHE A O 1
ATOM 1813 N N . GLU A 1 216 ? -20.431 -10.116 42.697 1.00 59.94 216 GLU A N 1
ATOM 1814 C CA . GLU A 1 216 ? -19.214 -10.902 42.391 1.00 59.94 216 GLU A CA 1
ATOM 1815 C C . GLU A 1 216 ? -18.058 -10.090 41.769 1.00 59.94 216 GLU A C 1
ATOM 1817 O O . GLU A 1 216 ? -16.918 -10.537 41.789 1.00 59.94 216 GLU A O 1
ATOM 1822 N N . GLN A 1 217 ? -18.329 -8.898 41.229 1.00 55.28 217 GLN A N 1
ATOM 1823 C CA . GLN A 1 217 ? -17.318 -8.003 40.656 1.00 55.28 217 GLN A CA 1
ATOM 1824 C C . GLN A 1 217 ? -16.625 -7.095 41.684 1.00 55.28 217 GLN A C 1
ATOM 1826 O O . GLN A 1 217 ? -15.588 -6.530 41.349 1.00 55.28 217 GLN A O 1
ATOM 1831 N N . ASP A 1 218 ? -17.149 -6.964 42.909 1.00 50.09 218 ASP A N 1
ATOM 1832 C CA . ASP A 1 218 ? -16.467 -6.234 43.989 1.00 50.09 218 ASP A CA 1
ATOM 1833 C C . ASP A 1 218 ? -15.162 -6.952 44.400 1.00 50.09 218 ASP A C 1
ATOM 1835 O O . ASP A 1 218 ? -14.181 -6.296 44.730 1.00 50.09 218 ASP A O 1
ATOM 1839 N N . ASN A 1 219 ? -15.104 -8.284 44.258 1.00 44.62 219 ASN A N 1
ATOM 1840 C CA . ASN A 1 219 ? -13.906 -9.083 44.547 1.00 44.62 219 ASN A CA 1
ATOM 1841 C C . ASN A 1 219 ? -12.766 -8.880 43.535 1.00 44.62 219 ASN A C 1
ATOM 1843 O O . ASN A 1 219 ? -11.617 -9.115 43.873 1.00 44.62 219 ASN A O 1
ATOM 1847 N N . ILE A 1 220 ? -13.046 -8.443 42.300 1.00 47.66 220 ILE A N 1
ATOM 1848 C CA . ILE A 1 220 ? -12.008 -8.290 41.260 1.00 47.66 220 ILE A CA 1
ATOM 1849 C C . ILE A 1 220 ? -11.229 -6.978 41.450 1.00 47.66 220 ILE A C 1
ATOM 1851 O O . ILE A 1 220 ? -10.040 -6.913 41.149 1.00 47.66 220 ILE A O 1
ATOM 1855 N N . LEU A 1 221 ? -11.879 -5.930 41.966 1.00 46.00 221 LEU A N 1
ATOM 1856 C CA . LEU A 1 221 ? -11.213 -4.663 42.292 1.00 46.00 221 LEU A CA 1
ATOM 1857 C C . LEU A 1 221 ? -10.284 -4.802 43.509 1.00 46.00 221 LEU A C 1
ATOM 1859 O O . LEU A 1 221 ? -9.225 -4.183 43.522 1.00 46.00 221 LEU A O 1
ATOM 1863 N N . ASP A 1 222 ? -10.645 -5.642 44.484 1.00 42.41 222 ASP A N 1
ATOM 1864 C CA . ASP A 1 222 ? -9.812 -5.913 45.665 1.00 42.41 222 ASP A CA 1
ATOM 1865 C C . ASP A 1 222 ? -8.594 -6.796 45.316 1.00 42.41 222 ASP A C 1
ATOM 1867 O O . ASP A 1 222 ? -7.481 -6.530 45.762 1.00 42.41 222 ASP A O 1
ATOM 1871 N N . ASP A 1 223 ? -8.766 -7.777 44.421 1.00 42.94 223 ASP A N 1
ATOM 1872 C CA . ASP A 1 223 ? -7.689 -8.678 43.973 1.00 42.94 223 ASP A CA 1
ATOM 1873 C C . ASP A 1 223 ? -6.687 -7.973 43.032 1.00 42.94 223 ASP A C 1
ATOM 1875 O O . ASP A 1 223 ? -5.477 -8.184 43.100 1.00 42.94 223 ASP A O 1
ATOM 1879 N N . THR A 1 224 ? -7.167 -7.057 42.179 1.00 43.53 224 THR A N 1
ATOM 1880 C CA . THR A 1 224 ? -6.294 -6.254 41.300 1.00 43.53 224 THR A CA 1
ATOM 1881 C C . THR A 1 224 ? -5.488 -5.207 42.074 1.00 43.53 224 THR A C 1
ATOM 1883 O O . THR A 1 224 ? -4.300 -5.046 41.797 1.00 43.53 224 THR A O 1
ATOM 1886 N N . LEU A 1 225 ? -6.073 -4.551 43.084 1.00 41.16 225 LEU A N 1
ATOM 1887 C CA . LEU A 1 225 ? -5.342 -3.651 43.988 1.00 41.16 225 LEU A CA 1
ATOM 1888 C C . LEU A 1 225 ? -4.345 -4.394 44.892 1.00 41.16 225 LEU A C 1
ATOM 1890 O O . LEU A 1 225 ? -3.263 -3.863 45.139 1.00 41.16 225 LEU A O 1
ATOM 1894 N N . ALA A 1 226 ? -4.661 -5.615 45.333 1.00 45.31 226 ALA A N 1
ATOM 1895 C CA . ALA A 1 226 ? -3.722 -6.464 46.067 1.00 45.31 226 ALA A CA 1
ATOM 1896 C C . ALA A 1 226 ? -2.541 -6.916 45.187 1.00 45.31 226 ALA A C 1
ATOM 1898 O O . ALA A 1 226 ? -1.398 -6.859 45.625 1.00 45.31 226 ALA A O 1
ATOM 1899 N N . SER A 1 227 ? -2.790 -7.266 43.919 1.00 45.97 227 SER A N 1
ATOM 1900 C CA . SER A 1 227 ? -1.746 -7.742 42.994 1.00 45.97 227 SER A CA 1
ATOM 1901 C C . SER A 1 227 ? -0.758 -6.671 42.500 1.00 45.97 227 SER A C 1
ATOM 1903 O O . SER A 1 227 ? 0.271 -7.010 41.927 1.00 45.97 227 SER A O 1
ATOM 1905 N N . VAL A 1 228 ? -1.067 -5.381 42.684 1.00 47.44 228 VAL A N 1
ATOM 1906 C CA . VAL A 1 228 ? -0.194 -4.247 42.306 1.00 47.44 228 VAL A CA 1
ATOM 1907 C C . VAL A 1 228 ? 0.651 -3.752 43.495 1.00 47.44 228 VAL A C 1
ATOM 1909 O O . VAL A 1 228 ? 1.558 -2.941 43.313 1.00 47.44 228 VAL A O 1
ATOM 1912 N N . LEU A 1 229 ? 0.370 -4.232 44.713 1.00 47.62 229 LEU A N 1
ATOM 1913 C CA . LEU A 1 229 ? 1.061 -3.842 45.949 1.00 47.62 229 LEU A CA 1
ATOM 1914 C C . LEU A 1 229 ? 1.967 -4.944 46.541 1.00 47.62 229 LEU A C 1
ATOM 1916 O O . LEU A 1 229 ? 2.577 -4.703 47.585 1.00 47.62 229 LEU A O 1
ATOM 1920 N N . GLU A 1 230 ? 2.093 -6.096 45.874 1.00 39.59 230 GLU A N 1
ATOM 1921 C CA . GLU A 1 230 ? 3.116 -7.137 46.117 1.00 39.59 230 GLU A CA 1
ATOM 1922 C C . GLU A 1 230 ? 4.223 -7.100 45.052 1.00 39.59 230 GLU A C 1
ATOM 1924 O O . GLU A 1 230 ? 5.400 -7.311 45.430 1.00 39.59 230 GLU A O 1
#

Organism: Glarea lozoyensis (strain ATCC 74030 / MF5533) (NCBI:txid1104152)

Mean predicted aligned error: 10.64 Å

Sequence (230 aa):
MRERDRFTSFERKMKWVMWTRHGQAKLDVLDRYAEALAKMKERHARTSTHLEDRQVAAEMELRASHKQAERSVKIRLRHMEAYCDGLGRKGGERATARVVTERDLRELGKQYNLRDDMERLHQSKVNVMRDKQSKQMEQLLTRQEEELEKLAARQDDELDALEQSFVDEEDGFFAVFQERKMKLRIRWDVTEEIWRKKLEARNNVKYAPIVPVEFEQDNILDDTLASVLE